Protein AF-A0A2A3IXV7-F1 (afdb_monomer_lite)

Structure (mmCIF, N/CA/C/O backbone):
data_AF-A0A2A3IXV7-F1
#
_entry.id   AF-A0A2A3IXV7-F1
#
loop_
_atom_site.group_PDB
_atom_site.id
_atom_site.type_symbol
_atom_site.label_atom_id
_atom_site.label_alt_id
_atom_site.label_comp_id
_atom_site.label_asym_id
_atom_site.label_entity_id
_atom_site.label_seq_id
_atom_site.pdbx_PDB_ins_code
_atom_site.Cartn_x
_atom_site.Cartn_y
_atom_site.Cartn_z
_atom_site.occupancy
_atom_site.B_iso_or_equiv
_atom_site.auth_seq_id
_atom_site.auth_comp_id
_atom_site.auth_asym_id
_atom_site.auth_atom_id
_atom_site.pdbx_PDB_model_num
ATOM 1 N N . MET A 1 1 ? 76.818 -27.592 -25.877 1.00 36.34 1 MET A N 1
ATOM 2 C CA . MET A 1 1 ? 76.837 -28.896 -26.571 1.00 36.34 1 MET A CA 1
ATOM 3 C C . MET A 1 1 ? 75.447 -29.489 -26.435 1.00 36.34 1 MET A C 1
ATOM 5 O O . MET A 1 1 ? 74.975 -29.657 -25.321 1.00 36.34 1 MET A O 1
ATOM 9 N N . ILE A 1 2 ? 74.770 -29.625 -27.569 1.00 37.94 2 ILE A N 1
ATOM 10 C CA . ILE A 1 2 ? 73.391 -30.099 -27.756 1.00 37.94 2 ILE A CA 1
ATOM 11 C C . ILE A 1 2 ? 73.443 -31.621 -27.918 1.00 37.94 2 ILE A C 1
ATOM 13 O O . ILE A 1 2 ? 74.418 -32.075 -28.506 1.00 37.94 2 ILE A O 1
ATOM 17 N N . LEU A 1 3 ? 72.416 -32.365 -27.480 1.00 37.22 3 LEU A N 1
ATOM 18 C CA . LEU A 1 3 ? 71.881 -33.545 -28.185 1.00 37.22 3 LEU A CA 1
ATOM 19 C C . LEU A 1 3 ? 70.539 -34.020 -27.572 1.00 37.22 3 LEU A C 1
ATOM 21 O O . LEU A 1 3 ? 70.475 -34.309 -26.384 1.00 37.22 3 LEU A O 1
ATOM 25 N N . GLN A 1 4 ? 69.549 -34.175 -28.471 1.00 40.22 4 GLN A N 1
ATOM 26 C CA . GLN A 1 4 ? 68.413 -35.128 -28.465 1.00 40.22 4 GLN A CA 1
ATOM 27 C C . GLN A 1 4 ? 67.214 -34.810 -27.534 1.00 40.22 4 GLN A C 1
ATOM 29 O O . GLN A 1 4 ? 67.396 -34.425 -26.392 1.00 40.22 4 GLN A O 1
ATOM 34 N N . SER A 1 5 ? 65.939 -34.918 -27.940 1.00 34.56 5 SER A N 1
ATOM 35 C CA . SER A 1 5 ? 65.336 -35.793 -28.957 1.00 34.56 5 SER A CA 1
ATOM 36 C C . SER A 1 5 ? 63.927 -35.342 -29.405 1.00 34.56 5 SER A C 1
ATOM 38 O O . SER A 1 5 ? 63.205 -34.745 -28.617 1.00 34.56 5 SER A O 1
ATOM 40 N N . HIS A 1 6 ? 63.588 -35.711 -30.654 1.00 36.94 6 HIS A N 1
ATOM 41 C CA . HIS A 1 6 ? 62.283 -36.054 -31.279 1.00 36.94 6 HIS A CA 1
ATOM 42 C C . HIS A 1 6 ? 61.043 -35.157 -31.031 1.00 36.94 6 HIS A C 1
ATOM 44 O O . HIS A 1 6 ? 60.674 -34.873 -29.906 1.00 36.94 6 HIS A O 1
ATOM 50 N N . GLY A 1 7 ? 60.291 -34.677 -32.029 1.00 36.19 7 GLY A N 1
ATOM 51 C CA . GLY A 1 7 ? 59.870 -35.321 -33.278 1.00 36.19 7 GLY A CA 1
ATOM 52 C C . GLY A 1 7 ? 58.467 -35.927 -33.107 1.00 36.19 7 GLY A C 1
ATOM 53 O O . GLY A 1 7 ? 58.356 -37.027 -32.583 1.00 36.19 7 GLY A O 1
ATOM 54 N N . GLY A 1 8 ? 57.407 -35.233 -33.546 1.00 32.59 8 GLY A N 1
ATOM 55 C CA . GLY A 1 8 ? 56.035 -35.768 -33.564 1.00 32.59 8 GLY A CA 1
ATOM 56 C C . GLY A 1 8 ? 54.988 -34.753 -34.043 1.00 32.59 8 GLY A C 1
ATOM 57 O O . GLY A 1 8 ? 54.869 -33.675 -33.477 1.00 32.59 8 GLY A O 1
ATOM 58 N N . ALA A 1 9 ? 54.281 -35.094 -35.120 1.00 36.69 9 ALA A N 1
ATOM 59 C CA . ALA A 1 9 ? 53.399 -34.258 -35.941 1.00 36.69 9 ALA A CA 1
ATOM 60 C C . ALA A 1 9 ? 52.127 -33.703 -35.246 1.00 36.69 9 ALA A C 1
ATOM 62 O O . ALA A 1 9 ? 51.663 -34.282 -34.264 1.00 36.69 9 ALA A O 1
ATOM 63 N N . PRO A 1 10 ? 51.489 -32.645 -35.798 1.00 42.47 10 PRO A N 1
ATOM 64 C CA . PRO A 1 10 ? 50.174 -32.191 -35.356 1.00 42.47 10 PRO A CA 1
ATOM 65 C C . PRO A 1 10 ? 49.071 -33.075 -35.961 1.00 42.47 10 PRO A C 1
ATOM 67 O O . PRO A 1 10 ? 48.757 -32.976 -37.146 1.00 42.47 10 PRO A O 1
ATOM 70 N N . SER A 1 11 ? 48.478 -33.942 -35.139 1.00 38.28 11 SER A N 1
ATOM 71 C CA . SER A 1 11 ? 47.212 -34.613 -35.454 1.00 38.28 11 SER A CA 1
ATOM 72 C C . SER A 1 11 ? 46.054 -33.785 -34.903 1.00 38.28 11 SER A C 1
ATOM 74 O O . SER A 1 11 ? 46.130 -33.242 -33.803 1.00 38.28 11 SER A O 1
ATOM 76 N N . GLY A 1 12 ? 45.022 -33.632 -35.725 1.00 35.31 12 GLY A N 1
ATOM 77 C CA . GLY A 1 12 ? 43.991 -32.625 -35.562 1.00 35.31 12 GLY A CA 1
ATOM 78 C C . GLY A 1 12 ? 42.878 -32.946 -34.567 1.00 35.31 12 GLY A C 1
ATOM 79 O O . GLY A 1 12 ? 42.840 -33.991 -33.926 1.00 35.31 12 GLY A O 1
ATOM 80 N N . ALA A 1 13 ? 41.938 -31.999 -34.579 1.00 36.22 13 ALA A N 1
ATOM 81 C CA . ALA A 1 13 ? 40.621 -31.983 -33.956 1.00 36.22 13 ALA A CA 1
ATOM 82 C C . ALA A 1 13 ? 40.601 -31.819 -32.425 1.00 36.22 13 ALA A C 1
ATOM 84 O O . ALA A 1 13 ? 40.894 -32.730 -31.665 1.00 36.22 13 ALA A O 1
ATOM 85 N N . LEU A 1 14 ? 40.086 -30.681 -31.960 1.00 37.00 14 LEU A N 1
ATOM 86 C CA . LEU A 1 14 ? 38.650 -30.572 -31.701 1.00 37.00 14 LEU A CA 1
ATOM 87 C C . LEU A 1 14 ? 38.277 -29.117 -31.398 1.00 37.00 14 LEU A C 1
ATOM 89 O O . LEU A 1 14 ? 38.812 -28.448 -30.521 1.00 37.00 14 LEU A O 1
ATOM 93 N N . THR A 1 15 ? 37.324 -28.652 -32.189 1.00 46.38 15 THR A N 1
ATOM 94 C CA . THR A 1 15 ? 36.455 -27.508 -31.961 1.00 46.38 15 THR A CA 1
ATOM 95 C C . THR A 1 15 ? 35.892 -27.478 -30.543 1.00 46.38 15 THR A C 1
ATOM 97 O O . THR A 1 15 ? 35.043 -28.293 -30.201 1.00 46.38 15 THR A O 1
ATOM 100 N N . THR A 1 16 ? 36.236 -26.440 -29.788 1.00 39.16 16 THR A N 1
ATOM 101 C CA . THR A 1 16 ? 35.298 -25.778 -28.873 1.00 39.16 16 THR A CA 1
ATOM 102 C C . THR A 1 16 ? 35.516 -24.278 -29.001 1.00 39.16 16 THR A C 1
ATOM 104 O O . THR A 1 16 ? 36.160 -23.644 -28.166 1.00 39.16 16 THR A O 1
ATOM 107 N N . GLY A 1 17 ? 35.010 -23.708 -30.099 1.00 35.25 17 GLY A N 1
ATOM 108 C CA . GLY A 1 17 ? 34.745 -22.278 -30.165 1.00 35.25 17 GLY A CA 1
ATOM 109 C C . GLY A 1 17 ? 33.696 -21.975 -29.108 1.00 35.25 17 GLY A C 1
ATOM 110 O O . GLY A 1 17 ? 32.515 -22.264 -29.295 1.00 35.25 17 GLY A O 1
ATOM 111 N N . SER A 1 18 ? 34.146 -21.489 -27.957 1.00 34.59 18 SER A N 1
ATOM 112 C CA . SER A 1 18 ? 33.283 -21.038 -26.884 1.00 34.59 18 SER A CA 1
ATOM 113 C C . SER A 1 18 ? 32.431 -19.893 -27.420 1.00 34.59 18 SER A C 1
ATOM 115 O O . SER A 1 18 ? 32.883 -18.762 -27.594 1.00 34.59 18 SER A O 1
ATOM 117 N N . VAL A 1 19 ? 31.162 -20.201 -27.683 1.00 48.69 19 VAL A N 1
ATOM 118 C CA . VAL A 1 19 ? 30.094 -19.215 -27.823 1.00 48.69 19 VAL A CA 1
ATOM 119 C C . VAL A 1 19 ? 29.942 -18.545 -26.459 1.00 48.69 19 VAL A C 1
ATOM 121 O O . VAL A 1 19 ? 29.079 -18.877 -25.659 1.00 48.69 19 VAL A O 1
ATOM 124 N N . THR A 1 20 ? 30.825 -17.601 -26.158 1.00 42.69 20 THR A N 1
ATOM 125 C CA . THR A 1 20 ? 30.553 -16.560 -25.173 1.00 42.69 20 THR A CA 1
ATOM 126 C C . THR A 1 20 ? 30.101 -15.341 -25.952 1.00 42.69 20 THR A C 1
ATOM 128 O O . THR A 1 20 ? 30.766 -14.311 -26.019 1.00 42.69 20 THR A O 1
ATOM 131 N N . ALA A 1 21 ? 28.914 -15.467 -26.550 1.00 38.75 21 ALA A N 1
ATOM 132 C CA . ALA A 1 21 ? 28.094 -14.308 -26.827 1.00 38.75 21 ALA A CA 1
ATOM 133 C C . ALA A 1 21 ? 27.778 -13.663 -25.469 1.00 38.75 21 ALA A C 1
ATOM 135 O O . ALA A 1 21 ? 26.767 -13.950 -24.833 1.00 38.75 21 ALA A O 1
ATOM 136 N N . ARG A 1 22 ? 28.675 -12.790 -24.996 1.00 42.19 22 ARG A N 1
ATOM 137 C CA . ARG A 1 22 ? 28.296 -11.698 -24.106 1.00 42.19 22 ARG A CA 1
ATOM 138 C C . ARG A 1 22 ? 27.357 -10.817 -24.923 1.00 42.19 22 ARG A C 1
ATOM 140 O O . ARG A 1 22 ? 27.776 -9.812 -25.486 1.00 42.19 22 ARG A O 1
ATOM 147 N N . GLN A 1 23 ? 26.094 -11.219 -25.025 1.00 41.38 23 GLN A N 1
ATOM 148 C CA . GLN A 1 23 ? 25.020 -10.285 -25.307 1.00 41.38 23 GLN A CA 1
ATOM 149 C C . GLN A 1 23 ? 25.012 -9.324 -24.122 1.00 41.38 23 GLN A C 1
ATOM 151 O O . GLN A 1 23 ? 24.422 -9.597 -23.079 1.00 41.38 23 GLN A O 1
ATOM 156 N N . GLN A 1 24 ? 25.755 -8.225 -24.242 1.00 36.38 24 GLN A N 1
ATOM 157 C CA . GLN A 1 24 ? 25.403 -7.044 -23.482 1.00 36.38 24 GLN A CA 1
ATOM 158 C C . GLN A 1 24 ? 23.998 -6.680 -23.961 1.00 36.38 24 GLN A C 1
ATOM 160 O O . GLN A 1 24 ? 23.834 -6.440 -25.161 1.00 36.38 24 GLN A O 1
ATOM 165 N N . PRO A 1 25 ? 22.968 -6.731 -23.097 1.00 44.84 25 PRO A N 1
ATOM 166 C CA . PRO A 1 25 ? 21.664 -6.247 -23.503 1.00 44.84 25 PRO A CA 1
ATOM 167 C C . PRO A 1 25 ? 21.875 -4.796 -23.927 1.00 44.84 25 PRO A C 1
ATOM 169 O O . PRO A 1 25 ? 22.507 -4.029 -23.192 1.00 44.84 25 PRO A O 1
ATOM 172 N N . ALA A 1 26 ? 21.399 -4.435 -25.122 1.00 50.50 26 ALA A N 1
ATOM 173 C CA . ALA A 1 26 ? 21.252 -3.035 -25.494 1.00 50.50 26 ALA A CA 1
ATOM 174 C C . ALA A 1 26 ? 20.656 -2.293 -24.286 1.00 50.50 26 ALA A C 1
ATOM 176 O O . ALA A 1 26 ? 19.811 -2.882 -23.602 1.00 50.50 26 ALA A O 1
ATOM 177 N N . PRO A 1 27 ? 21.113 -1.073 -23.961 1.00 68.88 27 PRO A N 1
ATOM 178 C CA . PRO A 1 27 ? 20.661 -0.386 -22.762 1.00 68.88 27 PRO A CA 1
ATOM 179 C C . PRO A 1 27 ? 19.143 -0.221 -22.857 1.00 68.88 27 PRO A C 1
ATOM 181 O O . PRO A 1 27 ? 18.660 0.632 -23.594 1.00 68.88 27 PRO A O 1
ATOM 184 N N . LEU A 1 28 ? 18.401 -1.088 -22.153 1.00 69.06 28 LEU A N 1
ATOM 185 C CA . LEU A 1 28 ? 16.934 -1.168 -22.180 1.00 69.06 28 LEU A CA 1
ATOM 186 C C . LEU A 1 28 ? 16.314 0.211 -21.899 1.00 69.06 28 LEU A C 1
ATOM 188 O O . LEU A 1 28 ? 15.246 0.532 -22.408 1.00 69.06 28 LEU A O 1
ATOM 192 N N . GLU A 1 29 ? 17.046 1.040 -21.156 1.00 68.94 29 GLU A N 1
ATOM 193 C CA . GLU A 1 29 ? 16.800 2.455 -20.872 1.00 68.94 29 GLU A CA 1
ATOM 194 C C . GLU A 1 29 ? 16.575 3.324 -22.124 1.00 68.94 29 GLU A C 1
ATOM 196 O O . GLU A 1 29 ? 15.900 4.335 -22.026 1.00 68.94 29 GLU A O 1
ATOM 201 N N . HIS A 1 30 ? 17.096 2.954 -23.301 1.00 74.75 30 HIS A N 1
ATOM 202 C CA . HIS A 1 30 ? 16.877 3.695 -24.555 1.00 74.75 30 HIS A CA 1
ATOM 203 C C . HIS A 1 30 ? 15.607 3.251 -25.296 1.00 74.75 30 HIS A C 1
ATOM 205 O O . HIS A 1 30 ? 15.120 3.964 -26.174 1.00 74.75 30 HIS A O 1
ATOM 211 N N . LEU A 1 31 ? 15.086 2.060 -24.980 1.00 74.56 31 LEU A N 1
ATOM 212 C CA . LEU A 1 31 ? 13.859 1.529 -25.580 1.00 74.56 31 LEU A CA 1
ATOM 213 C C . LEU A 1 31 ? 12.613 2.077 -24.876 1.00 74.56 31 LEU A C 1
ATOM 215 O O . LEU A 1 31 ? 11.573 2.255 -25.503 1.00 74.56 31 LEU A O 1
ATOM 219 N N . TRP A 1 32 ? 12.724 2.398 -23.592 1.00 76.31 32 TRP A N 1
ATOM 220 C CA . TRP A 1 32 ? 11.699 3.105 -22.832 1.00 76.31 32 TRP A CA 1
ATOM 221 C C . TRP A 1 32 ? 11.986 4.619 -22.819 1.00 76.31 32 TRP A C 1
ATOM 223 O O . TRP A 1 32 ? 13.146 5.003 -22.712 1.00 76.31 32 TRP A O 1
ATOM 233 N N . PRO A 1 33 ? 10.984 5.513 -22.930 1.00 73.38 33 PRO A N 1
ATOM 234 C CA . PRO A 1 33 ? 9.552 5.265 -23.137 1.00 73.38 33 PRO A CA 1
ATOM 235 C C . PRO A 1 33 ? 9.115 5.197 -24.612 1.00 73.38 33 PRO A C 1
ATOM 237 O O . PRO A 1 33 ? 7.932 5.081 -24.903 1.00 73.38 33 PRO A O 1
ATOM 240 N N . ARG A 1 34 ? 10.043 5.301 -25.574 1.00 80.25 34 ARG A N 1
ATOM 241 C CA . ARG A 1 34 ? 9.693 5.513 -26.995 1.00 80.25 34 ARG A CA 1
ATOM 242 C C . ARG A 1 34 ? 9.182 4.273 -27.733 1.00 80.25 34 ARG A C 1
ATOM 244 O O . ARG A 1 34 ? 8.453 4.421 -28.710 1.00 80.25 34 ARG A O 1
ATOM 251 N N . HIS A 1 35 ? 9.603 3.079 -27.326 1.00 82.12 35 HIS A N 1
ATOM 252 C CA . HIS A 1 35 ? 9.417 1.842 -28.095 1.00 82.12 35 HIS A CA 1
ATOM 253 C C . HIS A 1 35 ? 8.793 0.692 -27.301 1.00 82.12 35 HIS A C 1
ATOM 255 O O . HIS A 1 35 ? 8.453 -0.326 -27.897 1.00 82.12 35 HIS A O 1
ATOM 261 N N . LEU A 1 36 ? 8.646 0.837 -25.986 1.00 83.00 36 LEU A N 1
ATOM 262 C CA . LEU A 1 36 ? 8.063 -0.167 -25.098 1.00 83.00 36 LEU A CA 1
ATOM 263 C C . LEU A 1 36 ? 6.992 0.480 -24.233 1.00 83.00 36 LEU A C 1
ATOM 265 O O . LEU A 1 36 ? 7.087 1.668 -23.939 1.00 83.00 36 LEU A O 1
ATOM 269 N N . LYS A 1 37 ? 6.007 -0.303 -23.794 1.00 86.06 37 LYS A N 1
ATOM 270 C CA . LYS A 1 37 ? 5.117 0.069 -22.685 1.00 86.06 37 LYS A CA 1
ATOM 271 C C . LYS A 1 37 ? 5.824 -0.116 -21.342 1.00 86.06 37 LYS A C 1
ATOM 273 O O . LYS A 1 37 ? 6.795 -0.868 -21.247 1.00 86.06 37 LYS A O 1
ATOM 278 N N . LEU A 1 38 ? 5.312 0.523 -20.283 1.00 85.12 38 LEU A N 1
ATOM 279 C CA . LEU A 1 38 ? 5.934 0.442 -18.956 1.00 85.12 38 LEU A CA 1
ATOM 280 C C . LEU A 1 38 ? 5.967 -1.008 -18.473 1.00 85.12 38 LEU A C 1
ATOM 282 O O . LEU A 1 38 ? 6.980 -1.484 -17.972 1.00 85.12 38 LEU A O 1
ATOM 286 N N . THR A 1 39 ? 4.858 -1.716 -18.663 1.00 86.06 39 THR A N 1
ATOM 287 C CA . THR A 1 39 ? 4.707 -3.115 -18.260 1.00 86.06 39 THR A CA 1
ATOM 288 C C . THR A 1 39 ? 5.694 -4.019 -18.991 1.00 86.06 39 THR A C 1
ATOM 290 O O . THR A 1 39 ? 6.387 -4.801 -18.351 1.00 86.06 39 THR A O 1
ATOM 293 N N . GLU A 1 40 ? 5.850 -3.835 -20.304 1.00 85.94 40 GLU A N 1
ATOM 294 C CA . GLU A 1 40 ? 6.830 -4.550 -21.130 1.00 85.94 40 GLU A CA 1
ATOM 295 C C . GLU A 1 40 ? 8.265 -4.249 -20.685 1.00 85.94 40 GLU A C 1
ATOM 297 O O . GLU A 1 40 ? 9.079 -5.160 -20.542 1.00 85.94 40 GLU A O 1
ATOM 302 N N . TYR A 1 41 ? 8.577 -2.980 -20.407 1.00 84.31 41 TYR A N 1
ATOM 303 C CA . TYR A 1 41 ? 9.887 -2.584 -19.904 1.00 84.31 41 TYR A CA 1
ATOM 304 C C . TYR A 1 41 ? 10.202 -3.274 -18.573 1.00 84.31 41 TYR A C 1
ATOM 306 O O . TYR A 1 41 ? 11.233 -3.935 -18.448 1.00 84.31 41 TYR A O 1
ATOM 314 N N . VAL A 1 42 ? 9.296 -3.189 -17.597 1.00 84.50 42 VAL A N 1
ATOM 315 C CA . VAL A 1 42 ? 9.472 -3.794 -16.270 1.00 84.50 42 VAL A CA 1
ATOM 316 C C . VAL A 1 42 ? 9.517 -5.328 -16.353 1.00 84.50 42 VAL A C 1
ATOM 318 O O . VAL A 1 42 ? 10.277 -5.967 -15.615 1.00 84.50 42 VAL A O 1
ATOM 321 N N . ASP A 1 43 ? 8.791 -5.938 -17.291 1.00 85.69 43 ASP A N 1
ATOM 322 C CA . ASP A 1 43 ? 8.839 -7.376 -17.571 1.00 85.69 43 ASP A CA 1
ATOM 323 C C . ASP A 1 43 ? 10.184 -7.826 -18.164 1.00 85.69 43 ASP A C 1
ATOM 325 O O . ASP A 1 43 ? 10.646 -8.931 -17.863 1.00 85.69 43 ASP A O 1
ATOM 329 N N . LEU A 1 44 ? 10.882 -6.957 -18.892 1.00 84.06 44 LEU A N 1
ATOM 330 C CA . LEU A 1 44 ? 12.237 -7.222 -19.385 1.00 84.06 44 LEU A CA 1
ATOM 331 C C . LEU A 1 44 ? 13.323 -6.981 -18.333 1.00 84.06 44 LEU A C 1
ATOM 333 O O . LEU A 1 44 ? 14.422 -7.531 -18.443 1.00 84.06 44 LEU A O 1
ATOM 337 N N . LEU A 1 45 ? 13.037 -6.196 -17.290 1.00 79.38 45 LEU A N 1
ATOM 338 C CA . LEU A 1 45 ? 14.008 -5.980 -16.227 1.00 79.38 45 LEU A CA 1
ATOM 339 C C . LEU A 1 45 ? 14.285 -7.293 -15.475 1.00 79.38 45 LEU A C 1
ATOM 341 O O . LEU A 1 45 ? 13.362 -8.059 -15.175 1.00 79.38 45 LEU A O 1
ATOM 345 N N . PRO A 1 46 ? 15.546 -7.584 -15.122 1.00 74.75 46 PRO A N 1
ATOM 346 C CA . PRO A 1 46 ? 15.853 -8.776 -14.351 1.00 74.75 46 PRO A CA 1
ATOM 347 C C . PRO A 1 46 ? 15.197 -8.678 -12.970 1.00 74.75 46 PRO A C 1
ATOM 349 O O . PRO A 1 46 ? 15.219 -7.620 -12.349 1.00 74.75 46 PRO A O 1
ATOM 352 N N . ALA A 1 47 ? 14.715 -9.795 -12.417 1.00 71.56 47 ALA A N 1
ATOM 353 C CA . ALA A 1 47 ? 14.215 -9.871 -11.034 1.00 71.56 47 ALA A CA 1
ATOM 354 C C . ALA A 1 47 ? 15.333 -9.712 -9.969 1.00 71.56 47 ALA A C 1
ATOM 356 O O . ALA A 1 47 ? 15.247 -10.221 -8.854 1.00 71.56 47 ALA A O 1
ATOM 357 N N . ARG A 1 48 ? 16.439 -9.047 -10.325 1.00 67.81 48 ARG A N 1
ATOM 358 C CA . ARG A 1 48 ? 17.600 -8.844 -9.465 1.00 67.81 48 ARG A CA 1
ATOM 359 C C . ARG A 1 48 ? 17.310 -7.743 -8.456 1.00 67.81 48 ARG A C 1
ATOM 361 O O . ARG A 1 48 ? 16.862 -6.657 -8.804 1.00 67.81 48 ARG A O 1
ATOM 368 N N . ARG A 1 49 ? 17.691 -8.008 -7.211 1.00 62.75 49 ARG A N 1
ATOM 369 C CA . ARG A 1 49 ? 17.491 -7.129 -6.049 1.00 62.75 49 ARG A CA 1
ATOM 370 C C . ARG A 1 49 ? 18.136 -5.744 -6.193 1.00 62.75 49 ARG A C 1
ATOM 372 O O . ARG A 1 49 ? 17.629 -4.780 -5.645 1.00 62.75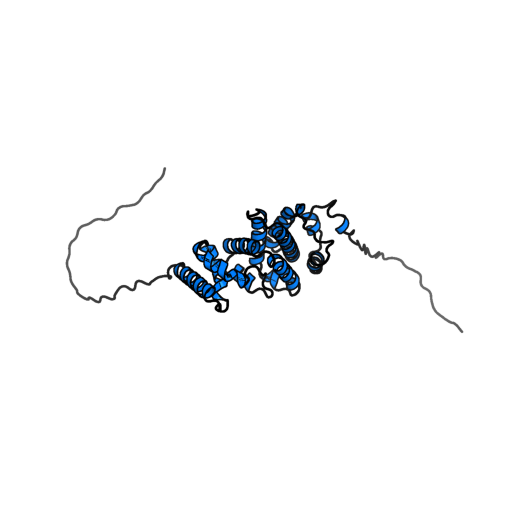 49 ARG A O 1
ATOM 379 N N . SER A 1 50 ? 19.216 -5.613 -6.968 1.00 63.25 50 SER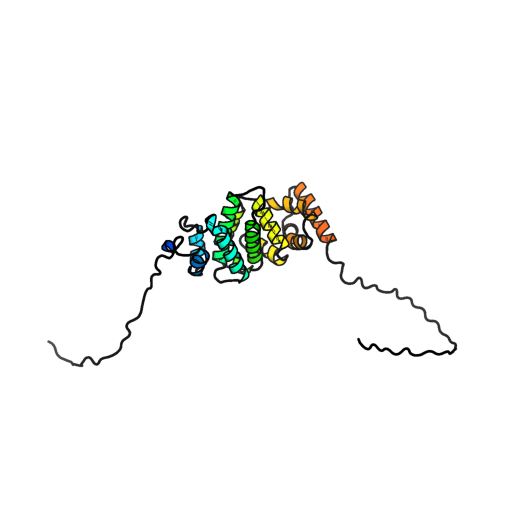 A N 1
ATOM 380 C CA . SER A 1 50 ? 19.849 -4.313 -7.245 1.00 63.25 50 SER A CA 1
ATOM 381 C C . SER A 1 50 ? 18.973 -3.370 -8.075 1.00 63.25 50 SER A C 1
ATOM 383 O O . SER A 1 50 ? 19.218 -2.166 -8.101 1.00 63.25 50 SER A O 1
ATOM 385 N N . LEU A 1 51 ? 17.955 -3.893 -8.758 1.00 66.25 51 LEU A N 1
ATOM 386 C CA . LEU A 1 51 ? 17.099 -3.105 -9.627 1.00 66.25 51 LEU A CA 1
ATOM 387 C C . LEU A 1 51 ? 16.131 -2.215 -8.839 1.00 66.25 51 LEU A C 1
ATOM 389 O O . LEU A 1 51 ? 16.005 -1.047 -9.181 1.00 66.25 51 LEU A O 1
ATOM 393 N N . SER A 1 52 ? 15.499 -2.713 -7.771 1.00 65.56 52 SER A N 1
ATOM 394 C CA . SER A 1 52 ? 14.626 -1.884 -6.921 1.00 65.56 52 SER A CA 1
ATOM 395 C C . SER A 1 52 ? 15.396 -0.707 -6.310 1.00 65.56 52 SER A C 1
ATOM 397 O O . SER A 1 52 ? 14.894 0.413 -6.258 1.00 65.56 52 SER A O 1
ATOM 399 N N . TYR A 1 53 ? 16.661 -0.933 -5.947 1.00 64.81 53 TYR A N 1
ATOM 400 C CA . TYR A 1 53 ? 17.574 0.117 -5.495 1.00 64.81 53 TYR A CA 1
ATOM 401 C C . TYR A 1 53 ? 17.873 1.154 -6.591 1.00 64.81 53 TYR A C 1
ATOM 403 O O . TYR A 1 53 ? 17.807 2.356 -6.333 1.00 64.81 53 TYR A O 1
ATOM 411 N N . ARG A 1 54 ? 18.140 0.710 -7.829 1.00 66.56 54 ARG A N 1
ATOM 412 C CA . ARG A 1 54 ? 18.351 1.614 -8.975 1.00 66.56 54 ARG A CA 1
ATOM 413 C C . ARG A 1 54 ? 17.108 2.443 -9.298 1.00 66.56 54 ARG A C 1
ATOM 415 O O . ARG A 1 54 ? 17.231 3.647 -9.466 1.00 66.56 54 ARG A O 1
ATOM 422 N N . LEU A 1 55 ? 15.927 1.823 -9.318 1.00 69.19 55 LEU A N 1
ATOM 423 C CA . LEU A 1 55 ? 14.646 2.504 -9.557 1.00 69.19 55 LEU A CA 1
ATOM 424 C C . LEU A 1 55 ? 14.347 3.583 -8.512 1.00 69.19 55 LEU A C 1
ATOM 426 O O . LEU A 1 55 ? 13.687 4.572 -8.812 1.00 69.19 55 LEU A O 1
ATOM 430 N N . ARG A 1 56 ? 14.824 3.398 -7.279 1.00 67.88 56 ARG A N 1
ATOM 431 C CA . ARG A 1 56 ? 14.683 4.391 -6.213 1.00 67.88 56 ARG A CA 1
ATOM 432 C C . ARG A 1 56 ? 15.622 5.584 -6.392 1.00 67.88 56 ARG A C 1
ATOM 434 O O . ARG A 1 56 ? 15.197 6.716 -6.178 1.00 67.88 56 ARG A O 1
ATOM 441 N N . LEU A 1 57 ? 16.907 5.325 -6.635 1.00 63.34 57 LEU A N 1
ATOM 442 C CA . LEU A 1 57 ? 17.962 6.329 -6.456 1.00 63.34 57 LEU A CA 1
ATOM 443 C C . LEU A 1 57 ? 18.363 7.063 -7.718 1.00 63.34 57 LEU A C 1
ATOM 445 O O . LEU A 1 57 ? 18.914 8.152 -7.610 1.00 63.34 57 LEU A O 1
ATOM 449 N N . ASP A 1 58 ? 18.134 6.468 -8.880 1.00 62.00 58 ASP A N 1
ATOM 450 C CA . ASP A 1 58 ? 18.452 7.101 -10.145 1.00 62.00 58 ASP A CA 1
ATOM 451 C C . ASP A 1 58 ? 17.253 7.961 -10.576 1.00 62.00 58 ASP A C 1
ATOM 453 O O . ASP A 1 58 ? 16.204 7.413 -10.926 1.00 62.00 58 ASP A O 1
ATOM 457 N N . PRO A 1 59 ? 17.358 9.305 -10.550 1.00 58.19 59 PRO A N 1
ATOM 458 C CA . PRO A 1 59 ? 16.268 10.179 -10.975 1.00 58.19 59 PRO A CA 1
ATOM 459 C C . PRO A 1 59 ? 15.896 9.968 -12.448 1.00 58.19 59 PRO A C 1
ATOM 461 O O . PRO A 1 59 ? 14.752 10.224 -12.820 1.00 58.19 59 PRO A O 1
ATOM 464 N N . GLY A 1 60 ? 16.829 9.464 -13.270 1.00 53.91 60 GLY A N 1
ATOM 465 C CA . GLY A 1 60 ? 16.579 9.058 -14.655 1.00 53.91 60 GLY A CA 1
ATOM 466 C C . GLY A 1 60 ? 15.742 7.780 -14.780 1.00 53.91 60 GLY A C 1
ATOM 467 O O . GLY A 1 60 ? 15.216 7.496 -15.851 1.00 53.91 60 GLY A O 1
ATOM 468 N N . MET A 1 61 ? 15.564 7.042 -13.681 1.00 59.16 61 MET A N 1
ATOM 469 C CA . MET A 1 61 ? 14.772 5.813 -13.580 1.00 59.16 61 MET A CA 1
ATOM 470 C C . MET A 1 61 ? 13.493 5.999 -12.753 1.00 59.16 61 MET A C 1
ATOM 472 O O . MET A 1 61 ? 12.902 5.017 -12.294 1.00 59.16 61 MET A O 1
ATOM 476 N N . ASN A 1 62 ? 13.028 7.239 -12.569 1.00 69.50 62 ASN A N 1
ATOM 477 C CA . ASN A 1 62 ? 11.665 7.474 -12.107 1.00 69.50 62 ASN A CA 1
ATOM 478 C C . ASN A 1 62 ? 10.696 7.098 -13.240 1.00 69.50 62 ASN A C 1
ATOM 480 O O . ASN A 1 62 ? 10.354 7.918 -14.089 1.00 69.50 62 ASN A O 1
ATOM 484 N N . LEU A 1 63 ? 10.341 5.813 -13.296 1.00 71.06 63 LEU A N 1
ATOM 485 C CA . LEU A 1 63 ? 9.612 5.219 -14.416 1.00 71.06 63 LEU A CA 1
ATOM 486 C C . LEU A 1 63 ? 8.153 5.656 -14.471 1.00 71.06 63 LEU A C 1
ATOM 488 O O . LEU A 1 63 ? 7.537 5.620 -15.536 1.00 71.06 63 LEU A O 1
ATOM 492 N N . VAL A 1 64 ? 7.591 6.030 -13.323 1.00 77.38 64 VAL A N 1
ATOM 493 C CA . VAL A 1 64 ? 6.193 6.423 -13.244 1.00 77.38 64 VAL A CA 1
ATOM 494 C C . VAL A 1 64 ? 6.103 7.927 -13.484 1.00 77.38 64 VAL A C 1
ATOM 496 O O . VAL A 1 64 ? 6.498 8.746 -12.655 1.00 77.38 64 VAL A O 1
ATOM 499 N N . ALA A 1 65 ? 5.568 8.282 -14.647 1.00 83.38 65 ALA A N 1
ATOM 500 C CA . ALA A 1 65 ? 5.000 9.594 -14.927 1.00 83.38 65 ALA A CA 1
ATOM 501 C C . ALA A 1 65 ? 3.469 9.519 -14.794 1.00 83.38 65 ALA A C 1
ATOM 503 O O . ALA A 1 65 ? 2.896 8.429 -14.765 1.00 83.38 65 ALA A O 1
ATOM 504 N N . ALA A 1 66 ? 2.788 10.669 -14.732 1.00 80.81 66 ALA A N 1
ATOM 505 C CA . ALA A 1 66 ? 1.327 10.716 -14.588 1.00 80.81 66 ALA A CA 1
ATOM 506 C C . ALA A 1 66 ? 0.584 9.931 -15.692 1.00 80.81 66 ALA A C 1
ATOM 508 O O . ALA A 1 66 ? -0.465 9.347 -15.433 1.00 80.81 66 ALA A O 1
ATOM 509 N N . GLU A 1 67 ? 1.156 9.879 -16.896 1.00 84.12 67 GLU A N 1
ATOM 510 C CA . GLU A 1 67 ? 0.653 9.130 -18.055 1.00 84.12 67 GLU A CA 1
ATOM 511 C C . GLU A 1 67 ? 0.799 7.603 -17.945 1.00 84.12 67 GLU A C 1
ATOM 513 O O . GLU A 1 67 ? 0.082 6.877 -18.625 1.00 84.12 67 GLU A O 1
ATOM 518 N N . HIS A 1 68 ? 1.679 7.101 -17.074 1.00 87.81 68 HIS A N 1
ATOM 519 C CA . HIS A 1 68 ? 1.922 5.663 -16.882 1.00 87.81 68 HIS A CA 1
ATOM 520 C C . HIS A 1 68 ? 1.410 5.140 -15.536 1.00 87.81 68 HIS A C 1
ATOM 522 O O . HIS A 1 68 ? 1.651 3.987 -15.179 1.00 87.81 68 HIS A O 1
ATOM 528 N N . LEU A 1 69 ? 0.728 5.990 -14.768 1.00 90.31 69 LEU A N 1
ATOM 529 C CA . LEU A 1 69 ? 0.290 5.681 -13.412 1.00 90.31 69 LEU A CA 1
ATOM 530 C C . LEU A 1 69 ? -0.680 4.490 -13.369 1.00 90.31 69 LEU A C 1
ATOM 532 O O . LEU A 1 69 ? -0.529 3.618 -12.516 1.00 90.31 69 LEU A O 1
ATOM 536 N N . ASP A 1 70 ? -1.629 4.426 -14.305 1.00 91.88 70 ASP A N 1
ATOM 537 C CA . ASP A 1 70 ? -2.615 3.340 -14.379 1.00 91.88 70 ASP A CA 1
ATOM 538 C C . ASP A 1 70 ? -1.944 1.989 -14.692 1.00 91.88 70 ASP A C 1
ATOM 540 O O . ASP A 1 70 ? -2.174 1.004 -13.988 1.00 91.88 70 ASP A O 1
ATOM 544 N N . ASP A 1 71 ? -1.045 1.965 -15.682 1.00 91.75 71 ASP A N 1
ATOM 545 C CA . ASP A 1 71 ? -0.277 0.775 -16.072 1.00 91.75 71 ASP A CA 1
ATOM 546 C C . ASP A 1 71 ? 0.633 0.285 -14.934 1.00 91.75 71 ASP A C 1
ATOM 548 O O . ASP A 1 71 ? 0.729 -0.916 -14.667 1.00 91.75 71 ASP A O 1
ATOM 552 N N . ALA A 1 72 ? 1.295 1.214 -14.236 1.00 93.06 72 ALA A N 1
ATOM 553 C CA . ALA A 1 72 ? 2.173 0.906 -13.111 1.00 93.06 72 ALA A CA 1
ATOM 554 C C . ALA A 1 72 ? 1.399 0.283 -11.943 1.00 93.06 72 ALA A C 1
ATOM 556 O O . ALA A 1 72 ? 1.863 -0.686 -11.331 1.00 93.06 72 ALA A O 1
ATOM 557 N N . LEU A 1 73 ? 0.219 0.828 -11.632 1.00 95.44 73 LEU A N 1
ATOM 558 C CA . LEU A 1 73 ? -0.640 0.331 -10.564 1.00 95.44 73 LEU A CA 1
ATOM 559 C C . LEU A 1 73 ? -1.221 -1.040 -10.909 1.00 95.44 73 LEU A C 1
ATOM 561 O O . LEU A 1 73 ? -1.130 -1.943 -10.078 1.00 95.44 73 LEU A O 1
ATOM 565 N N . ASP A 1 74 ? -1.754 -1.227 -12.118 1.00 95.50 74 ASP A N 1
ATOM 566 C CA . ASP A 1 74 ? -2.293 -2.522 -12.555 1.00 95.50 74 ASP A CA 1
ATOM 567 C C . ASP A 1 74 ? -1.219 -3.618 -12.521 1.00 95.50 74 ASP A C 1
ATOM 569 O O . ASP A 1 74 ? -1.412 -4.682 -11.920 1.00 95.50 74 ASP A O 1
ATOM 573 N N . TRP A 1 75 ? -0.030 -3.320 -13.057 1.00 95.44 75 TRP A N 1
ATOM 574 C CA . TRP A 1 75 ? 1.096 -4.249 -13.024 1.00 95.44 75 TRP A CA 1
ATOM 575 C C . TRP A 1 75 ? 1.531 -4.566 -11.593 1.00 95.44 75 TRP A C 1
ATOM 577 O O . TRP A 1 75 ? 1.771 -5.732 -11.266 1.00 95.44 75 TRP A O 1
ATOM 587 N N . SER A 1 76 ? 1.581 -3.564 -10.711 1.00 95.50 76 SER A N 1
ATOM 588 C CA . SER A 1 76 ? 1.944 -3.765 -9.305 1.00 95.50 76 SER A CA 1
ATOM 589 C C . SER A 1 76 ? 0.922 -4.638 -8.574 1.00 95.50 76 SER A C 1
ATOM 591 O O . SER A 1 76 ? 1.309 -5.583 -7.886 1.00 95.50 76 SER A O 1
ATOM 593 N N . VAL A 1 77 ? -0.380 -4.393 -8.769 1.00 96.50 77 VAL A N 1
ATOM 594 C CA . VAL A 1 77 ? -1.459 -5.216 -8.198 1.00 96.50 77 VAL A CA 1
ATOM 595 C C . VAL A 1 77 ? -1.331 -6.663 -8.663 1.00 96.50 77 VAL A C 1
ATOM 597 O O . VAL A 1 77 ? -1.352 -7.581 -7.840 1.00 96.50 77 VAL A O 1
ATOM 600 N N . LYS A 1 78 ? -1.187 -6.881 -9.974 1.00 96.44 78 LYS A N 1
ATOM 601 C CA . LYS A 1 78 ? -1.076 -8.221 -10.558 1.00 96.44 78 LYS A CA 1
ATOM 602 C C . LYS A 1 78 ? 0.153 -8.959 -10.029 1.00 96.44 78 LYS A C 1
ATOM 604 O O . LYS A 1 78 ? 0.031 -10.097 -9.586 1.00 96.44 78 LYS A O 1
ATOM 609 N N . THR A 1 79 ? 1.307 -8.299 -10.028 1.00 95.44 79 THR A N 1
ATOM 610 C CA . THR A 1 79 ? 2.591 -8.880 -9.610 1.00 95.44 79 THR A CA 1
ATOM 611 C C . THR A 1 79 ? 2.580 -9.277 -8.135 1.00 95.44 79 THR A C 1
ATOM 613 O O . THR A 1 79 ? 3.043 -10.367 -7.798 1.00 95.44 79 THR A O 1
ATOM 616 N N . LEU A 1 80 ? 2.016 -8.432 -7.264 1.00 94.81 80 LEU A N 1
ATOM 617 C CA . LEU A 1 80 ? 1.912 -8.712 -5.828 1.00 94.81 80 LEU A CA 1
ATOM 618 C C . LEU A 1 80 ? 0.913 -9.836 -5.536 1.00 94.81 80 LEU A C 1
ATOM 620 O O . LEU A 1 80 ? 1.232 -10.749 -4.787 1.00 94.81 80 LEU A O 1
ATOM 624 N N . ARG A 1 81 ? -0.260 -9.841 -6.185 1.00 95.12 81 ARG A N 1
ATOM 625 C CA . ARG A 1 81 ? -1.248 -10.929 -6.024 1.00 95.12 81 ARG A CA 1
ATOM 626 C C . ARG A 1 81 ? -0.737 -12.290 -6.493 1.00 95.12 81 ARG A C 1
ATOM 628 O O . ARG A 1 81 ? -1.253 -13.314 -6.063 1.00 95.12 81 ARG A O 1
ATOM 635 N N . GLN A 1 82 ? 0.217 -12.301 -7.419 1.00 94.25 82 GLN A N 1
ATOM 636 C CA . GLN A 1 82 ? 0.797 -13.521 -7.975 1.00 94.25 82 GLN A CA 1
ATOM 637 C C . GLN A 1 82 ? 2.024 -14.017 -7.201 1.00 94.25 82 GLN A C 1
ATOM 639 O O . GLN A 1 82 ? 2.603 -15.017 -7.618 1.00 94.25 82 GLN A O 1
ATOM 644 N N . HIS A 1 83 ? 2.444 -13.334 -6.126 1.00 89.56 83 HIS A N 1
ATOM 645 C CA . HIS A 1 83 ? 3.679 -13.648 -5.393 1.00 89.56 83 HIS A CA 1
ATOM 646 C C . HIS A 1 83 ? 4.894 -13.781 -6.332 1.00 89.56 83 HIS A C 1
ATOM 648 O O . HIS A 1 83 ? 5.738 -14.670 -6.214 1.00 89.56 83 HIS A O 1
ATOM 654 N N . HIS A 1 84 ? 4.943 -12.921 -7.353 1.00 89.44 84 HIS A N 1
ATOM 655 C CA . HIS A 1 84 ? 5.903 -13.043 -8.443 1.00 89.44 84 HIS A CA 1
ATOM 656 C C . HIS A 1 84 ? 7.333 -12.715 -7.960 1.00 89.44 84 HIS A C 1
ATOM 658 O O . HIS A 1 84 ? 7.502 -11.819 -7.130 1.00 89.44 84 HIS A O 1
ATOM 664 N N . PRO A 1 85 ? 8.403 -13.291 -8.552 1.00 87.69 85 PRO A N 1
ATOM 665 C CA . PRO A 1 85 ? 9.796 -12.965 -8.204 1.00 87.69 85 PRO A CA 1
ATOM 666 C C . PRO A 1 85 ? 10.177 -11.476 -8.301 1.00 87.69 85 PRO A C 1
ATOM 668 O O . PRO A 1 85 ? 11.217 -11.057 -7.799 1.00 87.69 85 PRO A O 1
ATOM 671 N N . LYS A 1 86 ? 9.342 -10.665 -8.962 1.00 89.94 86 LYS A N 1
ATOM 672 C CA . LYS A 1 86 ? 9.489 -9.206 -9.086 1.00 89.94 86 LYS A CA 1
ATOM 673 C C . LYS A 1 86 ? 8.648 -8.412 -8.081 1.00 89.94 86 LYS A C 1
ATOM 675 O O . LYS A 1 86 ? 8.503 -7.206 -8.252 1.00 89.94 86 LYS A O 1
ATOM 680 N N . ALA A 1 87 ? 8.119 -9.040 -7.034 1.00 91.12 87 ALA A N 1
ATOM 681 C CA . ALA A 1 87 ? 7.286 -8.378 -6.032 1.00 91.12 87 ALA A CA 1
ATOM 682 C C . ALA A 1 87 ? 7.960 -7.130 -5.430 1.00 91.12 87 ALA A C 1
ATOM 684 O O . ALA A 1 87 ? 7.332 -6.082 -5.350 1.00 91.12 87 ALA A O 1
ATOM 685 N N . LEU A 1 88 ? 9.266 -7.163 -5.133 1.00 89.50 88 LEU A N 1
ATOM 686 C CA . LEU A 1 88 ? 9.979 -5.972 -4.640 1.00 89.50 88 LEU A CA 1
ATOM 687 C C . LEU A 1 88 ? 10.042 -4.824 -5.663 1.00 89.50 88 LEU A C 1
ATOM 689 O O . LEU A 1 88 ? 10.017 -3.661 -5.270 1.00 89.50 88 LEU A O 1
ATOM 693 N N . VAL A 1 89 ? 10.082 -5.130 -6.964 1.00 89.88 89 VAL A N 1
ATOM 694 C CA . VAL A 1 89 ? 9.990 -4.116 -8.030 1.00 89.88 89 VAL A CA 1
ATOM 695 C C . VAL A 1 89 ? 8.592 -3.503 -8.043 1.00 89.88 89 VAL A C 1
ATOM 697 O O . VAL A 1 89 ? 8.467 -2.283 -8.114 1.00 89.88 89 VAL A O 1
ATOM 700 N N . ALA A 1 90 ? 7.551 -4.326 -7.890 1.00 92.44 90 ALA A N 1
ATOM 701 C CA . ALA A 1 90 ? 6.173 -3.854 -7.757 1.00 92.44 90 ALA A CA 1
ATOM 702 C C . ALA A 1 90 ? 5.978 -2.960 -6.528 1.00 92.44 90 ALA A C 1
ATOM 704 O O . ALA A 1 90 ? 5.323 -1.930 -6.635 1.00 92.44 90 ALA A O 1
ATOM 705 N N . VAL A 1 91 ? 6.591 -3.278 -5.382 1.00 92.31 91 VAL A N 1
ATOM 706 C CA . VAL A 1 91 ? 6.536 -2.397 -4.201 1.00 92.31 91 VAL A CA 1
ATOM 707 C C . VAL A 1 91 ? 7.238 -1.060 -4.471 1.00 92.31 91 VAL A C 1
ATOM 709 O O . VAL A 1 91 ? 6.722 -0.012 -4.085 1.00 92.31 91 VAL A O 1
ATOM 712 N N . THR A 1 92 ? 8.380 -1.052 -5.171 1.00 91.12 92 THR A N 1
ATOM 713 C CA . THR A 1 92 ? 9.046 0.204 -5.564 1.00 91.12 92 THR A CA 1
ATOM 714 C C . THR A 1 92 ? 8.188 1.041 -6.518 1.00 91.12 92 THR A C 1
ATOM 716 O O . THR A 1 92 ? 8.065 2.248 -6.313 1.00 91.12 92 THR A O 1
ATOM 719 N N . LEU A 1 93 ? 7.555 0.420 -7.519 1.00 92.38 93 LEU A N 1
ATOM 720 C CA . LEU A 1 93 ? 6.637 1.109 -8.433 1.00 92.38 93 LEU A CA 1
ATOM 721 C C . LEU A 1 93 ? 5.405 1.640 -7.699 1.00 92.38 93 LEU A C 1
ATOM 723 O O . LEU A 1 93 ? 5.034 2.793 -7.895 1.00 92.38 93 LEU A O 1
ATOM 727 N N . LEU A 1 94 ? 4.819 0.849 -6.799 1.00 94.94 94 LEU A N 1
ATOM 728 C CA . LEU A 1 94 ? 3.716 1.273 -5.941 1.00 94.94 94 LEU A CA 1
ATOM 729 C C . LEU A 1 94 ? 4.094 2.505 -5.109 1.00 94.94 94 LEU A C 1
ATOM 731 O O . LEU A 1 94 ? 3.323 3.459 -5.044 1.00 94.94 94 LEU A O 1
ATOM 735 N N . ALA A 1 95 ? 5.287 2.520 -4.513 1.00 92.88 95 ALA A N 1
ATOM 736 C CA . ALA A 1 95 ? 5.785 3.671 -3.767 1.00 92.88 95 ALA A CA 1
ATOM 737 C C . ALA A 1 95 ? 5.917 4.925 -4.658 1.00 92.88 95 ALA A C 1
ATOM 739 O O . ALA A 1 95 ? 5.462 6.000 -4.266 1.00 92.88 95 ALA A O 1
ATOM 740 N N . GLN A 1 96 ? 6.445 4.793 -5.883 1.00 92.44 96 GLN A N 1
ATOM 741 C CA . GLN A 1 96 ? 6.484 5.895 -6.859 1.00 92.44 96 GLN A CA 1
ATOM 742 C C . GLN A 1 96 ? 5.073 6.385 -7.229 1.00 92.44 96 GLN A C 1
ATOM 744 O O . GLN A 1 96 ? 4.824 7.591 -7.230 1.00 92.44 96 GLN A O 1
ATOM 749 N N . CYS A 1 97 ? 4.130 5.467 -7.464 1.00 93.56 97 CYS A N 1
ATOM 750 C CA . CYS A 1 97 ? 2.730 5.794 -7.744 1.00 93.56 97 CYS A CA 1
ATOM 751 C C . CYS A 1 97 ? 2.097 6.581 -6.589 1.00 93.56 97 CYS A C 1
ATOM 753 O O . CYS A 1 97 ? 1.464 7.609 -6.814 1.00 93.56 97 CYS A O 1
ATOM 755 N N . ILE A 1 98 ? 2.316 6.147 -5.344 1.00 93.88 98 ILE A N 1
ATOM 756 C CA . ILE A 1 98 ? 1.829 6.840 -4.144 1.00 93.88 98 ILE A CA 1
ATOM 757 C C . ILE A 1 98 ? 2.442 8.243 -4.035 1.00 93.88 98 ILE A C 1
ATOM 759 O O . ILE A 1 98 ? 1.712 9.185 -3.736 1.00 93.88 98 ILE A O 1
ATOM 763 N N . ARG A 1 99 ? 3.738 8.422 -4.340 1.00 91.62 99 ARG A N 1
ATOM 764 C CA . ARG A 1 99 ? 4.366 9.760 -4.383 1.00 91.62 99 ARG A CA 1
ATOM 765 C C . ARG A 1 99 ? 3.766 10.677 -5.444 1.00 91.62 99 ARG A C 1
ATOM 767 O O . ARG A 1 99 ? 3.792 11.891 -5.274 1.00 91.62 99 ARG A O 1
ATOM 774 N N . LEU A 1 100 ? 3.289 10.139 -6.563 1.00 90.94 100 LEU A N 1
ATOM 775 C CA . LEU A 1 100 ? 2.598 10.948 -7.567 1.00 90.94 100 LEU A CA 1
ATOM 776 C C . LEU A 1 100 ? 1.187 11.305 -7.111 1.00 90.94 100 LEU A C 1
ATOM 778 O O . LEU A 1 100 ? 0.802 12.467 -7.199 1.00 90.94 100 LEU A O 1
ATOM 782 N N . LEU A 1 101 ? 0.446 10.334 -6.574 1.00 91.62 101 LEU A N 1
ATOM 783 C CA . LEU A 1 101 ? -0.892 10.563 -6.029 1.00 91.62 101 LEU A CA 1
ATOM 784 C C . LEU A 1 101 ? -0.871 11.599 -4.896 1.00 91.62 101 LEU A C 1
ATOM 786 O O . LEU A 1 101 ? -1.751 12.452 -4.838 1.00 91.62 101 LEU A O 1
ATOM 790 N N . SER A 1 102 ? 0.156 11.589 -4.040 1.00 89.81 102 SER A N 1
ATOM 791 C CA . SER A 1 102 ? 0.295 12.572 -2.959 1.00 89.81 102 SER A CA 1
ATOM 792 C C . SER A 1 102 ? 0.545 13.996 -3.455 1.00 89.81 102 SER A C 1
ATOM 794 O O . SER A 1 102 ? 0.074 14.947 -2.839 1.00 89.81 102 SER A O 1
ATOM 796 N N . ARG A 1 103 ? 1.235 14.174 -4.588 1.00 86.50 103 ARG A N 1
ATOM 797 C CA . ARG A 1 103 ? 1.447 15.500 -5.203 1.00 86.50 103 ARG A CA 1
ATOM 798 C C . ARG A 1 103 ? 0.168 16.093 -5.784 1.00 86.50 103 ARG A C 1
ATOM 800 O O . ARG A 1 103 ? 0.060 17.309 -5.900 1.00 86.50 103 ARG A O 1
ATOM 807 N N . HIS A 1 104 ? -0.777 15.239 -6.156 1.00 76.75 104 HIS A N 1
ATOM 808 C CA . HIS A 1 104 ? -2.061 15.619 -6.731 1.00 76.75 104 HIS A CA 1
ATOM 809 C C . HIS A 1 104 ? -3.197 15.454 -5.724 1.00 76.75 104 HIS A C 1
ATOM 811 O O . HIS A 1 104 ? -4.312 15.134 -6.120 1.00 76.75 104 HIS A O 1
ATOM 817 N N . GLU A 1 105 ? -2.929 15.643 -4.427 1.00 67.06 105 GLU A N 1
ATOM 818 C CA . GLU A 1 105 ? -3.934 15.446 -3.388 1.00 67.06 105 GLU A CA 1
ATOM 819 C C . GLU A 1 105 ? -5.127 16.396 -3.587 1.00 67.06 105 GLU A C 1
ATOM 821 O O . GLU A 1 105 ? -5.119 17.566 -3.205 1.00 67.06 105 GLU A O 1
ATOM 826 N N . THR A 1 106 ? -6.175 15.876 -4.225 1.00 67.81 106 THR A N 1
ATOM 827 C CA . THR A 1 106 ? -7.452 16.560 -4.403 1.00 67.81 106 THR A CA 1
ATOM 828 C C . THR A 1 106 ? -8.426 16.156 -3.306 1.00 67.81 106 THR A C 1
ATOM 830 O O . THR A 1 106 ? -8.379 15.044 -2.786 1.00 67.81 106 THR A O 1
ATOM 833 N N . SER A 1 107 ? -9.391 17.022 -2.989 1.00 65.50 107 SER A N 1
ATOM 834 C CA . SER A 1 107 ? -10.452 16.703 -2.020 1.00 65.50 107 SER A CA 1
ATOM 835 C C . SER A 1 107 ? -11.385 15.568 -2.470 1.00 65.50 107 SER A C 1
ATOM 837 O O . SER A 1 107 ? -12.194 15.094 -1.673 1.00 65.50 107 SER A O 1
ATOM 839 N N . ARG A 1 108 ? -11.315 15.142 -3.738 1.00 73.50 108 ARG A N 1
ATOM 840 C CA . ARG A 1 108 ? -12.087 14.015 -4.272 1.00 73.50 108 ARG A CA 1
ATOM 841 C C . ARG A 1 108 ? -11.213 12.758 -4.341 1.00 73.50 108 ARG A C 1
ATOM 843 O O . ARG A 1 108 ? -10.047 12.884 -4.705 1.00 73.50 108 ARG A O 1
ATOM 850 N N . PRO A 1 109 ? -11.762 11.568 -4.034 1.00 73.75 109 PRO A N 1
ATOM 851 C CA . PRO A 1 109 ? -11.029 10.316 -4.189 1.00 73.75 109 PRO A CA 1
ATOM 852 C C . PRO A 1 109 ? -10.680 10.087 -5.662 1.00 73.75 109 PRO A C 1
ATOM 854 O O . PRO A 1 109 ? -11.581 10.041 -6.504 1.00 73.75 109 PRO A O 1
ATOM 857 N N . ASP A 1 110 ? -9.393 9.929 -5.966 1.00 84.69 110 ASP A N 1
ATOM 858 C CA . ASP A 1 110 ? -8.941 9.486 -7.285 1.00 84.69 110 ASP A CA 1
ATOM 859 C C . ASP A 1 110 ? -9.199 7.965 -7.408 1.00 84.69 110 ASP A C 1
ATOM 861 O O . ASP A 1 110 ? -8.849 7.214 -6.489 1.00 84.69 110 ASP A O 1
ATOM 865 N N . PRO A 1 111 ? -9.824 7.463 -8.495 1.00 86.94 111 PRO A N 1
ATOM 866 C CA . PRO A 1 111 ? -10.021 6.024 -8.705 1.00 86.94 111 PRO A CA 1
ATOM 867 C C . PRO A 1 111 ? -8.727 5.199 -8.583 1.00 86.94 111 PRO A C 1
ATOM 869 O O . PRO A 1 111 ? -8.772 4.044 -8.153 1.00 86.94 111 PRO A O 1
ATOM 872 N N . ARG A 1 112 ? -7.567 5.794 -8.874 1.00 91.75 112 ARG A N 1
ATOM 873 C CA . ARG A 1 112 ? -6.240 5.175 -8.749 1.00 91.75 112 ARG A CA 1
ATOM 874 C C . ARG A 1 112 ? -5.851 4.883 -7.304 1.00 91.75 112 ARG A C 1
ATOM 876 O O . ARG A 1 112 ? -5.108 3.937 -7.046 1.00 91.75 112 ARG A O 1
ATOM 883 N N . GLU A 1 113 ? -6.405 5.612 -6.332 1.00 93.81 113 GLU A N 1
ATOM 884 C CA . GLU A 1 113 ? -6.223 5.295 -4.911 1.00 93.81 113 GLU A CA 1
ATOM 885 C C . GLU A 1 113 ? -6.789 3.915 -4.568 1.00 93.81 113 GLU A C 1
ATOM 887 O O . GLU A 1 113 ? -6.242 3.212 -3.718 1.00 93.81 113 GLU A O 1
ATOM 892 N N . ALA A 1 114 ? -7.864 3.490 -5.241 1.00 92.75 114 ALA A N 1
ATOM 893 C CA . ALA A 1 114 ? -8.413 2.157 -5.037 1.00 92.75 114 ALA A CA 1
ATOM 894 C C . ALA A 1 114 ? -7.446 1.075 -5.537 1.00 92.75 114 ALA A C 1
ATOM 896 O O . ALA A 1 114 ? -7.276 0.069 -4.854 1.00 92.75 114 ALA A O 1
ATOM 897 N N . GLN A 1 115 ? -6.775 1.280 -6.675 1.00 95.44 115 GLN A N 1
ATOM 898 C CA . GLN A 1 115 ? -5.761 0.345 -7.180 1.00 95.44 115 GLN A CA 1
ATOM 899 C C . GLN A 1 115 ? -4.517 0.321 -6.284 1.00 95.44 115 GLN A C 1
ATOM 901 O O . GLN A 1 115 ? -4.033 -0.756 -5.939 1.00 95.44 115 GLN A O 1
ATOM 906 N N . ALA A 1 116 ? -4.045 1.483 -5.824 1.00 95.81 116 ALA A N 1
ATOM 907 C CA . ALA A 1 116 ? -2.959 1.559 -4.846 1.00 95.81 116 ALA A CA 1
ATOM 908 C C . ALA A 1 116 ? -3.328 0.835 -3.536 1.00 95.81 116 ALA A C 1
ATOM 910 O O . ALA A 1 116 ? -2.536 0.060 -3.002 1.00 95.81 116 ALA A O 1
ATOM 911 N N . GLY A 1 117 ? -4.563 1.011 -3.056 1.00 94.94 117 GLY A N 1
ATOM 912 C CA . GLY A 1 117 ? -5.101 0.289 -1.905 1.00 94.94 117 GLY A CA 1
ATOM 913 C C . GLY A 1 117 ? -5.171 -1.226 -2.125 1.00 94.94 117 GLY A C 1
ATOM 914 O O . GLY A 1 117 ? -4.843 -1.988 -1.218 1.00 94.94 117 GLY A O 1
ATOM 915 N N . GLN A 1 118 ? -5.540 -1.678 -3.326 1.00 95.81 118 GLN A N 1
ATOM 916 C CA . GLN A 1 118 ? -5.526 -3.099 -3.689 1.00 95.81 118 GLN A CA 1
ATOM 917 C C . GLN A 1 118 ? -4.109 -3.677 -3.715 1.00 95.8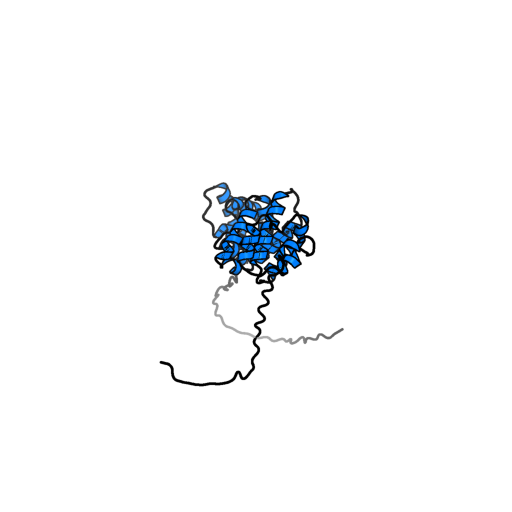1 118 GLN A C 1
ATOM 919 O O . GLN A 1 118 ? -3.916 -4.811 -3.278 1.00 95.81 118 GLN A O 1
ATOM 924 N N . ALA A 1 119 ? -3.128 -2.916 -4.204 1.00 96.19 119 ALA A N 1
ATOM 925 C CA . ALA A 1 119 ? -1.726 -3.321 -4.206 1.00 96.19 119 ALA A CA 1
ATOM 926 C C . ALA A 1 119 ? -1.188 -3.436 -2.771 1.00 96.19 119 ALA A C 1
ATOM 928 O O . ALA A 1 119 ? -0.551 -4.430 -2.439 1.00 96.19 119 ALA A O 1
ATOM 929 N N . LEU A 1 120 ? -1.521 -2.484 -1.891 1.00 95.06 120 LEU A N 1
ATOM 930 C CA . LEU A 1 120 ? -1.181 -2.553 -0.464 1.00 95.06 120 LEU A CA 1
ATOM 931 C C . LEU A 1 120 ? -1.874 -3.722 0.252 1.00 95.06 120 LEU A C 1
ATOM 933 O O . LEU A 1 120 ? -1.267 -4.362 1.104 1.00 95.06 120 LEU A O 1
ATOM 937 N N . ALA A 1 121 ? -3.125 -4.036 -0.093 1.00 93.88 121 ALA A N 1
ATOM 938 C CA . ALA A 1 121 ? -3.820 -5.199 0.459 1.00 93.88 121 ALA A CA 1
ATOM 939 C C . ALA A 1 121 ? -3.197 -6.524 -0.017 1.00 93.88 121 ALA A C 1
ATOM 941 O O . ALA A 1 121 ? -3.120 -7.473 0.759 1.00 93.88 121 ALA A O 1
ATOM 942 N N . ALA A 1 122 ? -2.722 -6.582 -1.267 1.00 93.94 122 ALA A N 1
ATOM 943 C CA . ALA A 1 122 ? -1.967 -7.722 -1.784 1.00 93.94 122 ALA A CA 1
ATOM 944 C C . ALA A 1 122 ? -0.597 -7.851 -1.100 1.00 93.94 122 ALA A C 1
ATOM 946 O O . ALA A 1 122 ? -0.224 -8.947 -0.706 1.00 93.94 122 ALA A O 1
ATOM 947 N N . LEU A 1 123 ? 0.101 -6.731 -0.876 1.00 92.44 123 LEU A N 1
ATOM 948 C CA . LEU A 1 123 ? 1.336 -6.685 -0.090 1.00 92.44 123 LEU A CA 1
ATOM 949 C C . LEU A 1 123 ? 1.120 -7.210 1.339 1.00 92.44 123 LEU A C 1
ATOM 951 O O . LEU A 1 123 ? 1.940 -7.965 1.844 1.00 92.44 123 LEU A O 1
ATOM 955 N N . ALA A 1 124 ? -0.005 -6.861 1.969 1.00 89.94 124 ALA A N 1
ATOM 956 C CA . ALA A 1 124 ? -0.374 -7.348 3.300 1.00 89.94 124 ALA A CA 1
ATOM 957 C C . ALA A 1 124 ? -0.560 -8.872 3.368 1.00 89.94 124 ALA A C 1
ATOM 959 O O . ALA A 1 124 ? -0.403 -9.469 4.428 1.00 89.94 124 ALA A O 1
ATOM 960 N N . ALA A 1 125 ? -0.948 -9.484 2.249 1.00 90.81 125 ALA A N 1
ATOM 961 C CA . ALA A 1 125 ? -1.147 -10.923 2.137 1.00 90.81 125 ALA A CA 1
ATOM 962 C C . ALA A 1 125 ? 0.161 -11.690 1.864 1.00 90.81 125 ALA A C 1
ATOM 964 O O . ALA A 1 125 ? 0.130 -12.916 1.797 1.00 90.81 125 ALA A O 1
ATOM 965 N N . ASP A 1 126 ? 1.291 -10.991 1.709 1.00 89.00 126 ASP A N 1
ATOM 966 C CA . ASP A 1 126 ? 2.613 -11.571 1.459 1.00 89.00 126 ASP A CA 1
ATOM 967 C C . ASP A 1 126 ? 3.634 -11.122 2.529 1.00 89.00 126 ASP A C 1
ATOM 969 O O . ASP A 1 126 ? 4.510 -10.289 2.265 1.00 89.00 126 ASP A O 1
ATOM 973 N N . PRO A 1 127 ? 3.525 -11.636 3.770 1.00 83.06 127 PRO A N 1
ATOM 974 C CA . PRO A 1 127 ? 4.411 -11.242 4.867 1.00 83.06 127 PRO A CA 1
ATOM 975 C C . PRO A 1 127 ? 5.873 -11.631 4.611 1.00 83.06 127 PRO A C 1
ATOM 977 O O . PRO A 1 127 ? 6.792 -10.924 5.043 1.00 83.06 127 PRO A O 1
ATOM 980 N N . GLU A 1 128 ? 6.103 -12.705 3.847 1.00 85.75 128 GLU A N 1
ATOM 981 C CA . GLU A 1 128 ? 7.438 -13.209 3.520 1.00 85.75 128 GLU A CA 1
ATOM 982 C C . GLU A 1 128 ? 8.271 -12.191 2.737 1.00 85.75 128 GLU A C 1
ATOM 984 O O . GLU A 1 128 ? 9.499 -12.170 2.859 1.00 85.75 128 GLU A O 1
ATOM 989 N N . LEU A 1 129 ? 7.618 -11.285 2.000 1.00 86.25 129 LEU A N 1
ATOM 990 C CA . LEU A 1 129 ? 8.287 -10.230 1.245 1.00 86.25 129 LEU A CA 1
ATOM 991 C C . LEU A 1 129 ? 9.062 -9.248 2.137 1.00 86.25 129 LEU A C 1
ATOM 993 O O . LEU A 1 129 ? 10.003 -8.605 1.669 1.00 86.25 129 LEU A O 1
ATOM 997 N N . SER A 1 130 ? 8.690 -9.132 3.415 1.00 81.62 130 SER A N 1
ATOM 998 C CA . SER A 1 130 ? 9.326 -8.230 4.383 1.00 81.62 130 SER A CA 1
ATOM 999 C C . SER A 1 130 ? 10.545 -8.823 5.099 1.00 81.62 130 SER A C 1
ATOM 1001 O O . SER A 1 130 ? 11.324 -8.083 5.705 1.00 81.62 130 SER A O 1
ATOM 1003 N N . HIS A 1 131 ? 10.735 -10.144 5.029 1.00 82.44 131 HIS A N 1
ATOM 1004 C CA . HIS A 1 131 ? 11.810 -10.843 5.737 1.00 82.44 131 HIS A CA 1
ATOM 1005 C C . HIS A 1 131 ? 13.225 -10.566 5.192 1.00 82.44 131 HIS A C 1
ATOM 1007 O O . HIS A 1 131 ? 14.152 -10.439 5.999 1.00 82.44 131 HIS A O 1
ATOM 1013 N N . PRO A 1 132 ? 13.455 -10.480 3.865 1.00 81.62 132 PRO A N 1
ATOM 1014 C CA . PRO A 1 132 ? 14.788 -10.239 3.327 1.00 81.62 132 PRO A CA 1
ATOM 1015 C C . PRO A 1 132 ? 15.349 -8.884 3.771 1.00 81.62 132 PRO A C 1
ATOM 1017 O O . PRO A 1 132 ? 14.663 -7.863 3.734 1.00 81.62 132 PRO A O 1
ATOM 1020 N N . VAL A 1 133 ? 16.637 -8.842 4.122 1.00 78.75 133 VAL A N 1
ATOM 1021 C CA . VAL A 1 133 ? 17.320 -7.602 4.542 1.00 78.75 133 VAL A CA 1
ATOM 1022 C C . VAL A 1 133 ? 17.237 -6.527 3.457 1.00 78.75 133 VAL A C 1
ATOM 1024 O O . VAL A 1 133 ? 17.097 -5.342 3.750 1.00 78.75 133 VAL A O 1
ATOM 1027 N N . GLU A 1 134 ? 17.273 -6.931 2.192 1.00 75.44 134 GLU A N 1
ATOM 1028 C CA . GLU A 1 134 ? 17.218 -6.036 1.040 1.00 75.44 134 GLU A CA 1
ATOM 1029 C C . GLU A 1 134 ? 15.839 -5.387 0.862 1.00 75.44 134 GLU A C 1
ATOM 1031 O O . GLU A 1 134 ? 15.747 -4.280 0.319 1.00 75.44 134 GLU A O 1
ATOM 1036 N N . ALA A 1 135 ? 14.779 -6.030 1.368 1.00 82.19 135 ALA A N 1
ATOM 1037 C CA . ALA A 1 135 ? 13.426 -5.490 1.339 1.00 82.19 135 ALA A CA 1
ATOM 1038 C C . ALA A 1 135 ? 13.306 -4.227 2.201 1.00 82.19 135 ALA A C 1
ATOM 1040 O O . ALA A 1 135 ? 12.542 -3.330 1.848 1.00 82.19 135 ALA A O 1
ATOM 1041 N N . ARG A 1 136 ? 14.122 -4.091 3.260 1.00 83.75 136 ARG A N 1
ATOM 1042 C CA . ARG A 1 136 ? 14.115 -2.925 4.164 1.00 83.75 136 ARG A CA 1
ATOM 1043 C C . ARG A 1 136 ? 14.152 -1.613 3.397 1.00 83.75 136 ARG A C 1
ATOM 1045 O O . ARG A 1 136 ? 13.291 -0.770 3.588 1.00 83.75 136 ARG A O 1
ATOM 1052 N N . SER A 1 137 ? 15.078 -1.478 2.447 1.00 82.44 137 SER A N 1
ATOM 1053 C CA . SER A 1 137 ? 15.225 -0.251 1.654 1.00 82.44 137 SER A CA 1
ATOM 1054 C C . SER A 1 137 ? 13.988 0.098 0.815 1.00 82.44 137 SER A C 1
ATOM 1056 O O . SER A 1 137 ? 13.717 1.279 0.585 1.00 82.44 137 SER A O 1
ATOM 1058 N N . VAL A 1 138 ? 13.239 -0.915 0.372 1.00 87.56 138 VAL A N 1
ATOM 1059 C CA . VAL A 1 138 ? 12.015 -0.772 -0.422 1.00 87.56 138 VAL A CA 1
ATOM 1060 C C . VAL A 1 138 ? 10.837 -0.404 0.480 1.00 87.56 138 VAL A C 1
ATOM 1062 O O . VAL A 1 138 ? 10.097 0.522 0.157 1.00 87.56 138 VAL A O 1
ATOM 1065 N N . PHE A 1 139 ? 10.702 -1.053 1.639 1.00 88.50 139 PHE A N 1
ATOM 1066 C CA . PHE A 1 139 ? 9.682 -0.719 2.637 1.00 88.50 139 PHE A CA 1
ATOM 1067 C C . PHE A 1 139 ? 9.911 0.663 3.262 1.00 88.50 139 PHE A C 1
ATOM 1069 O O . PHE A 1 139 ? 8.963 1.433 3.391 1.00 88.50 139 PHE A O 1
ATOM 1076 N N . THR A 1 140 ? 11.162 1.046 3.535 1.00 87.88 140 THR A N 1
ATOM 1077 C CA . THR A 1 140 ? 11.513 2.416 3.933 1.00 87.88 140 THR A CA 1
ATOM 1078 C C . THR A 1 140 ? 11.101 3.419 2.856 1.00 87.88 140 THR A C 1
ATOM 1080 O O . THR A 1 140 ? 10.508 4.444 3.170 1.00 87.88 140 THR A O 1
ATOM 1083 N N . TYR A 1 141 ? 11.358 3.124 1.578 1.00 88.44 141 TYR A N 1
ATOM 1084 C CA . TYR A 1 141 ? 10.952 4.011 0.487 1.00 88.44 141 TYR A CA 1
ATOM 1085 C C . TYR A 1 141 ? 9.427 4.133 0.365 1.00 88.44 141 TYR A C 1
ATOM 1087 O O . TYR A 1 141 ? 8.919 5.226 0.107 1.00 88.44 141 TYR A O 1
ATOM 1095 N N . LEU A 1 142 ? 8.691 3.039 0.578 1.00 91.25 142 LEU A N 1
ATOM 1096 C CA . LEU A 1 142 ? 7.230 3.046 0.640 1.00 91.25 142 LEU A CA 1
ATOM 1097 C C . LEU A 1 142 ? 6.722 3.900 1.813 1.00 91.25 142 LEU A C 1
ATOM 1099 O O . LEU A 1 142 ? 5.868 4.758 1.597 1.00 91.25 142 LEU A O 1
ATOM 1103 N N . ARG A 1 143 ? 7.310 3.758 3.008 1.00 91.19 143 ARG A N 1
ATOM 1104 C CA . ARG A 1 143 ? 7.020 4.612 4.171 1.00 91.19 143 ARG A CA 1
ATOM 1105 C C . ARG A 1 143 ? 7.250 6.090 3.860 1.00 91.19 143 ARG A C 1
ATOM 1107 O O . ARG A 1 143 ? 6.331 6.887 4.007 1.00 91.19 143 ARG A O 1
ATOM 1114 N N . GLU A 1 144 ? 8.428 6.442 3.344 1.00 90.88 144 GLU A N 1
ATOM 1115 C CA . GLU A 1 144 ? 8.775 7.813 2.924 1.00 90.88 144 GLU A CA 1
ATOM 1116 C C . GLU A 1 144 ? 7.812 8.365 1.852 1.00 90.88 144 GLU A C 1
ATOM 1118 O O . GLU A 1 144 ? 7.685 9.574 1.676 1.00 90.88 144 GLU A O 1
ATOM 1123 N N . SER A 1 145 ? 7.151 7.487 1.091 1.00 91.56 145 SER A N 1
ATOM 1124 C CA . SER A 1 145 ? 6.167 7.877 0.074 1.00 91.56 145 SER A CA 1
ATOM 1125 C C . SER A 1 145 ? 4.791 8.184 0.670 1.00 91.56 145 SER A C 1
ATOM 1127 O O . SER A 1 145 ? 4.067 9.016 0.125 1.00 91.56 145 SER A O 1
ATOM 1129 N N . LEU A 1 146 ? 4.438 7.529 1.780 1.00 92.06 146 LEU A N 1
ATOM 1130 C CA . LEU A 1 146 ? 3.179 7.696 2.515 1.00 92.06 146 LEU A CA 1
ATOM 1131 C C . LEU A 1 146 ? 3.242 8.803 3.577 1.00 92.06 146 LEU A C 1
ATOM 1133 O O . LEU A 1 146 ? 2.217 9.395 3.915 1.00 92.06 146 LEU A O 1
ATOM 1137 N N . GLU A 1 147 ? 4.427 9.073 4.121 1.00 91.06 147 GLU A N 1
ATOM 1138 C CA . GLU A 1 147 ? 4.661 10.066 5.171 1.00 91.06 147 GLU A CA 1
ATOM 1139 C C . GLU A 1 147 ? 4.135 11.479 4.838 1.00 91.06 147 GLU A C 1
ATOM 1141 O O . GLU A 1 147 ? 3.387 12.017 5.657 1.00 91.06 147 GLU A O 1
ATOM 1146 N N . PRO A 1 148 ? 4.411 12.074 3.656 1.00 91.00 148 PRO A N 1
ATOM 1147 C CA . PRO A 1 148 ? 4.046 13.466 3.386 1.00 91.00 148 PRO A CA 1
ATOM 1148 C C . PRO A 1 148 ? 2.550 13.703 3.114 1.00 91.00 148 PRO A C 1
ATOM 1150 O O . PRO A 1 148 ? 2.150 14.856 2.983 1.00 91.00 148 PRO A O 1
ATOM 1153 N N . ALA A 1 149 ? 1.720 12.657 3.008 1.00 90.62 149 ALA A N 1
ATOM 1154 C CA . ALA A 1 149 ? 0.300 12.780 2.656 1.00 90.62 149 ALA A CA 1
ATOM 1155 C C . ALA A 1 149 ? -0.606 11.989 3.615 1.00 90.62 149 ALA A C 1
ATOM 1157 O O . ALA A 1 149 ? -1.097 10.908 3.268 1.00 90.62 149 ALA A O 1
ATOM 1158 N N . PRO A 1 150 ? -0.865 12.512 4.830 1.00 92.19 150 PRO A N 1
ATOM 1159 C CA . PRO A 1 150 ? -1.636 11.803 5.850 1.00 92.19 150 PRO A CA 1
ATOM 1160 C C . PRO A 1 150 ? -3.078 11.518 5.414 1.00 92.19 150 PRO A C 1
ATOM 1162 O O . PRO A 1 150 ? -3.629 10.472 5.753 1.00 92.19 150 PRO A O 1
ATOM 1165 N N . ALA A 1 151 ? -3.710 12.402 4.636 1.00 91.62 151 ALA A N 1
ATOM 1166 C CA . ALA A 1 151 ? -5.077 12.178 4.179 1.00 91.62 151 ALA A CA 1
ATOM 1167 C C . ALA A 1 151 ? -5.151 11.058 3.121 1.00 91.62 151 ALA A C 1
ATOM 1169 O O . ALA A 1 151 ? -5.989 10.164 3.270 1.00 91.62 151 ALA A O 1
ATOM 1170 N N . LEU A 1 152 ? -4.259 11.032 2.123 1.00 92.88 152 LEU A N 1
ATOM 1171 C CA . LEU A 1 152 ? -4.104 9.893 1.206 1.00 92.88 152 LEU A CA 1
ATOM 1172 C C . LEU A 1 152 ? -3.787 8.600 1.964 1.00 92.88 152 LEU A C 1
ATOM 1174 O O . LEU A 1 152 ? -4.476 7.595 1.781 1.00 92.88 152 LEU A O 1
ATOM 1178 N N . ARG A 1 153 ? -2.799 8.629 2.864 1.00 93.88 153 ARG A N 1
ATOM 1179 C CA . ARG A 1 153 ? -2.414 7.477 3.688 1.00 93.88 153 ARG A CA 1
ATOM 1180 C C . ARG A 1 153 ? -3.609 6.897 4.441 1.00 93.88 153 ARG A C 1
ATOM 1182 O O . ARG A 1 153 ? -3.843 5.697 4.356 1.00 93.88 153 ARG A O 1
ATOM 1189 N N . ARG A 1 154 ? -4.428 7.731 5.092 1.00 93.56 154 ARG A N 1
ATOM 1190 C CA . ARG A 1 154 ? -5.662 7.303 5.780 1.00 93.56 154 ARG A CA 1
ATOM 1191 C C . ARG A 1 154 ? -6.675 6.660 4.830 1.00 93.56 154 ARG A C 1
ATOM 1193 O O . ARG A 1 154 ? -7.296 5.661 5.190 1.00 93.56 154 ARG A O 1
ATOM 1200 N N . ARG A 1 155 ? -6.848 7.185 3.610 1.00 93.31 155 ARG A N 1
ATOM 1201 C CA . ARG A 1 155 ? -7.745 6.585 2.601 1.00 93.31 155 ARG A CA 1
ATOM 1202 C C . ARG A 1 155 ? -7.247 5.208 2.154 1.00 93.31 155 ARG A C 1
ATOM 1204 O O . ARG A 1 155 ? -8.040 4.261 2.133 1.00 93.31 155 ARG A O 1
ATOM 1211 N N . LEU A 1 156 ? -5.947 5.080 1.886 1.00 94.69 156 LEU A N 1
ATOM 1212 C CA . LEU A 1 156 ? -5.293 3.819 1.521 1.00 94.69 156 LEU A CA 1
ATOM 1213 C C . LEU A 1 156 ? -5.360 2.792 2.660 1.00 94.69 156 LEU A C 1
ATOM 1215 O O . LEU A 1 156 ? -5.796 1.663 2.453 1.00 94.69 156 LEU A O 1
ATOM 1219 N N . ALA A 1 157 ? -5.028 3.198 3.881 1.00 93.94 157 ALA A N 1
ATOM 1220 C CA . ALA A 1 157 ? -5.143 2.382 5.084 1.00 93.94 157 ALA A CA 1
ATOM 1221 C C . ALA A 1 157 ? -6.585 1.902 5.305 1.00 93.94 157 ALA A C 1
ATOM 1223 O O . ALA A 1 157 ? -6.825 0.719 5.537 1.00 93.94 157 ALA A O 1
ATOM 1224 N N . GLY A 1 158 ? -7.574 2.779 5.117 1.00 93.75 158 GLY A N 1
ATOM 1225 C CA . GLY A 1 158 ? -8.987 2.408 5.185 1.00 93.75 158 GLY A CA 1
ATOM 1226 C C . GLY A 1 158 ? -9.388 1.401 4.106 1.00 93.75 158 GLY A C 1
ATOM 1227 O O . GLY A 1 158 ? -10.228 0.534 4.353 1.00 93.75 158 GLY A O 1
ATOM 1228 N N . HIS A 1 159 ? -8.786 1.482 2.917 1.00 94.06 159 HIS A N 1
ATOM 1229 C CA . HIS A 1 159 ? -8.959 0.469 1.880 1.00 94.06 159 HIS A CA 1
ATOM 1230 C C . HIS A 1 159 ? -8.386 -0.879 2.329 1.00 94.06 159 HIS A C 1
ATOM 1232 O O . HIS A 1 159 ? -9.096 -1.880 2.242 1.00 94.06 159 HIS A O 1
ATOM 1238 N N . VAL A 1 160 ? -7.161 -0.906 2.858 1.00 94.25 160 VAL A N 1
ATOM 1239 C CA . VAL A 1 160 ? -6.521 -2.128 3.371 1.00 94.25 160 VAL A CA 1
ATOM 1240 C C . VAL A 1 160 ? -7.358 -2.758 4.484 1.00 94.25 160 VAL A C 1
ATOM 1242 O O . VAL A 1 160 ? -7.684 -3.935 4.395 1.00 94.25 160 VAL A O 1
ATOM 1245 N N . LEU A 1 161 ? -7.838 -1.983 5.461 1.00 93.62 161 LEU A N 1
ATOM 1246 C CA . LEU A 1 161 ? -8.696 -2.502 6.537 1.00 93.62 161 LEU A CA 1
ATOM 1247 C C . LEU A 1 161 ? -9.981 -3.174 6.021 1.00 93.62 161 LEU A C 1
ATOM 1249 O O . LEU A 1 161 ? -10.445 -4.156 6.594 1.00 93.62 161 LEU A O 1
ATOM 1253 N N . ARG A 1 162 ? -10.579 -2.674 4.932 1.00 93.31 162 ARG A N 1
ATOM 1254 C CA . ARG A 1 162 ? -11.794 -3.273 4.345 1.00 93.31 162 ARG A CA 1
ATOM 1255 C C . ARG A 1 162 ? -11.516 -4.564 3.565 1.00 93.31 162 ARG A C 1
ATOM 1257 O O . ARG A 1 162 ? -12.386 -5.441 3.490 1.00 93.31 162 ARG A O 1
ATOM 1264 N N . HIS A 1 163 ? -10.327 -4.686 2.981 1.00 93.44 163 HIS A N 1
ATOM 1265 C CA . HIS A 1 163 ? -10.010 -5.748 2.022 1.00 93.44 163 HIS A CA 1
ATOM 1266 C C . HIS A 1 163 ? -9.029 -6.801 2.553 1.00 93.44 163 HIS A C 1
ATOM 1268 O O . HIS A 1 163 ? -8.961 -7.878 1.969 1.00 93.44 163 HIS A O 1
ATOM 1274 N N . SER A 1 164 ? -8.375 -6.556 3.685 1.00 91.06 164 SER A N 1
ATOM 1275 C CA . SER A 1 164 ? -7.443 -7.485 4.331 1.00 91.06 164 SER A CA 1
ATOM 1276 C C . SER A 1 164 ? -8.073 -8.233 5.512 1.00 91.06 164 SER A C 1
ATOM 1278 O O . SER A 1 164 ? -9.139 -7.866 6.015 1.00 91.06 164 SER A O 1
ATOM 1280 N N . SER A 1 165 ? -7.427 -9.323 5.933 1.00 89.31 165 SER A N 1
ATOM 1281 C CA . SER A 1 165 ? -7.722 -10.005 7.196 1.00 89.31 165 SER A CA 1
ATOM 1282 C C . SER A 1 165 ? -7.020 -9.300 8.362 1.00 89.31 165 SER A C 1
ATOM 1284 O O . SER A 1 165 ? -6.120 -8.482 8.163 1.00 89.31 165 SER A O 1
ATOM 1286 N N . GLN A 1 166 ? -7.421 -9.636 9.588 1.00 89.69 166 GLN A N 1
ATOM 1287 C CA . GLN A 1 166 ? -6.736 -9.177 10.796 1.00 89.69 166 GLN A CA 1
ATOM 1288 C C . GLN A 1 166 ? -5.269 -9.609 10.824 1.00 89.69 166 GLN A C 1
ATOM 1290 O O . GLN A 1 166 ? -4.421 -8.793 11.170 1.00 89.69 166 GLN A O 1
ATOM 1295 N N . ASP A 1 167 ? -4.972 -10.842 10.411 1.00 88.56 167 ASP A N 1
ATOM 1296 C CA . ASP A 1 167 ? -3.604 -11.364 10.382 1.00 88.56 167 ASP A CA 1
ATOM 1297 C C . ASP A 1 167 ? -2.739 -10.590 9.383 1.00 88.56 167 ASP A C 1
ATOM 1299 O O . ASP A 1 167 ? -1.641 -10.174 9.716 1.00 88.56 167 ASP A O 1
ATOM 1303 N N . HIS A 1 168 ? -3.257 -10.265 8.196 1.00 88.62 168 HIS A N 1
ATOM 1304 C CA . HIS A 1 168 ? -2.504 -9.478 7.211 1.00 88.62 168 HIS A CA 1
ATOM 1305 C C . HIS A 1 168 ? -2.196 -8.055 7.705 1.00 88.62 168 HIS A C 1
ATOM 1307 O O . HIS A 1 168 ? -1.115 -7.521 7.467 1.00 88.62 168 HIS A O 1
ATOM 1313 N N . VAL A 1 169 ? -3.146 -7.416 8.398 1.00 87.69 169 VAL A N 1
ATOM 1314 C CA . VAL A 1 169 ? -2.919 -6.089 8.997 1.00 87.69 169 VAL A CA 1
ATOM 1315 C C . VAL A 1 169 ? -1.915 -6.180 10.142 1.00 87.69 169 VAL A C 1
ATOM 1317 O O . VAL A 1 169 ? -1.064 -5.305 10.272 1.00 87.69 169 VAL A O 1
ATOM 1320 N N . LEU A 1 170 ? -1.997 -7.240 10.948 1.00 85.94 170 LEU A N 1
ATOM 1321 C CA . LEU A 1 170 ? -1.036 -7.522 12.004 1.00 85.94 170 LEU A CA 1
ATOM 1322 C C . LEU A 1 170 ? 0.381 -7.621 11.437 1.00 85.94 170 LEU A C 1
ATOM 1324 O O . LEU A 1 170 ? 1.267 -6.936 11.937 1.00 85.94 170 LEU A O 1
ATOM 1328 N N . GLU A 1 171 ? 0.558 -8.422 10.385 1.00 83.81 171 GLU A N 1
ATOM 1329 C CA . GLU A 1 171 ? 1.852 -8.643 9.748 1.00 83.81 171 GLU A CA 1
ATOM 1330 C C . GLU A 1 171 ? 2.430 -7.343 9.193 1.00 83.81 171 GLU A C 1
ATOM 1332 O O . GLU A 1 171 ? 3.577 -7.022 9.486 1.00 83.81 171 GLU A O 1
ATOM 1337 N N . LEU A 1 172 ? 1.620 -6.525 8.504 1.00 81.31 172 LEU A N 1
ATOM 1338 C CA . LEU A 1 172 ? 2.036 -5.193 8.039 1.00 81.31 172 LEU A CA 1
ATOM 1339 C C . LEU A 1 172 ? 2.519 -4.268 9.163 1.00 81.31 172 LEU A C 1
ATOM 1341 O O . LEU A 1 172 ? 3.343 -3.392 8.918 1.00 81.31 172 LEU A O 1
ATOM 1345 N N . MET A 1 173 ? 1.970 -4.409 10.370 1.00 78.88 173 MET A N 1
ATOM 1346 C CA . MET A 1 173 ? 2.385 -3.615 11.527 1.00 78.88 173 MET A CA 1
ATOM 1347 C C . MET A 1 173 ? 3.618 -4.187 12.228 1.00 78.88 173 MET A C 1
ATOM 1349 O O . MET A 1 173 ? 4.309 -3.447 12.926 1.00 78.88 173 MET A O 1
ATOM 1353 N N . SER A 1 174 ? 3.854 -5.497 12.116 1.00 73.50 174 SER A N 1
ATOM 1354 C CA . SER A 1 174 ? 4.993 -6.185 12.728 1.00 73.50 174 SER A CA 1
ATOM 1355 C C . SER A 1 174 ? 6.178 -6.378 11.788 1.00 73.50 174 SER A C 1
ATOM 1357 O O . SER A 1 174 ? 7.192 -6.927 12.222 1.00 73.50 174 SER A O 1
ATOM 1359 N N . THR A 1 175 ? 6.093 -5.926 10.532 1.00 67.06 175 THR A N 1
ATOM 1360 C CA . THR A 1 175 ? 7.233 -5.948 9.613 1.00 67.06 175 THR A CA 1
ATOM 1361 C C . THR A 1 175 ? 8.422 -5.202 10.219 1.00 67.06 175 THR A C 1
ATOM 1363 O O . THR A 1 175 ? 8.272 -4.143 10.826 1.00 67.06 175 THR A O 1
ATOM 1366 N N . THR A 1 176 ? 9.626 -5.759 10.034 1.00 54.19 176 THR A N 1
ATOM 1367 C CA . THR A 1 176 ? 10.890 -5.244 10.608 1.00 54.19 176 THR A CA 1
ATOM 1368 C C . THR A 1 176 ? 11.107 -3.748 10.349 1.00 54.19 176 THR A C 1
ATOM 1370 O O . THR A 1 176 ? 11.714 -3.057 11.160 1.00 54.19 176 THR A O 1
ATOM 1373 N N . GLU A 1 177 ? 10.592 -3.249 9.226 1.00 61.50 177 GLU A N 1
ATOM 1374 C CA . GLU A 1 177 ? 10.372 -1.828 8.982 1.00 61.50 177 GLU A CA 1
ATOM 1375 C C . GLU A 1 177 ? 8.865 -1.617 8.841 1.00 61.50 177 GLU A C 1
ATOM 1377 O O . GLU A 1 177 ? 8.251 -2.208 7.948 1.00 61.50 177 GLU A O 1
ATOM 1382 N N . ASP A 1 178 ? 8.268 -0.800 9.712 1.00 69.44 178 ASP A N 1
ATOM 1383 C CA . ASP A 1 178 ? 6.866 -0.396 9.580 1.00 69.44 178 ASP A CA 1
ATOM 1384 C C . ASP A 1 178 ? 6.674 0.216 8.185 1.00 69.44 178 ASP A C 1
ATOM 1386 O O . ASP A 1 178 ? 7.379 1.157 7.802 1.00 69.44 178 ASP A O 1
ATOM 1390 N N . VAL A 1 179 ? 5.718 -0.327 7.427 1.00 73.62 179 VAL A N 1
ATOM 1391 C CA . VAL A 1 179 ? 5.320 0.174 6.102 1.00 73.62 179 VAL A CA 1
ATOM 1392 C C . VAL A 1 179 ? 4.876 1.642 6.173 1.00 73.62 179 VAL A C 1
ATOM 1394 O O . VAL A 1 179 ? 4.832 2.337 5.160 1.00 73.62 179 VAL A O 1
ATOM 1397 N N . GLY A 1 180 ? 4.558 2.133 7.374 1.00 82.12 180 GLY A N 1
ATOM 1398 C CA . GLY A 1 180 ? 4.129 3.498 7.632 1.00 82.12 180 GLY A CA 1
ATOM 1399 C C . GLY A 1 180 ? 2.676 3.723 7.256 1.00 82.12 180 GLY A C 1
ATOM 1400 O O . GLY A 1 180 ? 2.268 4.864 7.085 1.00 82.12 180 GLY A O 1
ATOM 1401 N N . LEU A 1 181 ? 1.894 2.652 7.084 1.00 89.06 181 LEU A N 1
ATOM 1402 C CA . LEU A 1 181 ? 0.489 2.744 6.690 1.00 89.06 181 LEU A CA 1
ATOM 1403 C C . LEU A 1 181 ? -0.418 3.119 7.868 1.00 89.06 181 LEU A C 1
ATOM 1405 O O . LEU A 1 181 ? -1.439 3.778 7.678 1.00 89.06 181 LEU A O 1
ATOM 1409 N N . PHE A 1 182 ? -0.037 2.723 9.082 1.00 89.44 182 PHE A N 1
ATOM 1410 C CA . PHE A 1 182 ? -0.812 2.957 10.297 1.00 89.44 182 PHE A CA 1
ATOM 1411 C C . PHE A 1 182 ? 0.019 3.649 11.379 1.00 89.44 182 PHE A C 1
ATOM 1413 O O . PHE A 1 182 ? 0.147 3.102 12.467 1.00 89.44 182 PHE A O 1
ATOM 1420 N N . PRO A 1 183 ? 0.619 4.819 11.147 1.00 88.31 183 PRO A N 1
ATOM 1421 C CA . PRO A 1 183 ? 1.535 5.401 12.120 1.00 88.31 183 PRO A CA 1
ATOM 1422 C C . PRO A 1 183 ? 0.791 5.882 13.385 1.00 88.31 183 PRO A C 1
ATOM 1424 O O . PRO A 1 183 ? -0.444 5.857 13.457 1.00 88.31 183 PRO A O 1
ATOM 1427 N N . GLY A 1 184 ? 1.533 6.206 14.447 1.00 83.69 184 GLY A N 1
ATOM 1428 C CA . GLY A 1 184 ? 0.969 6.533 15.766 1.00 83.69 184 GLY A CA 1
ATOM 1429 C C . GLY A 1 184 ? 0.010 7.723 15.738 1.00 83.69 184 GLY A C 1
ATOM 1430 O O . GLY A 1 184 ? -1.049 7.682 16.362 1.00 83.69 184 GLY A O 1
ATOM 1431 N N . GLU A 1 185 ? 0.337 8.742 14.949 1.00 87.06 185 GLU A N 1
ATOM 1432 C CA . GLU A 1 185 ? -0.430 9.980 14.813 1.00 87.06 185 GLU A CA 1
ATOM 1433 C C . GLU A 1 185 ? -1.815 9.791 14.178 1.00 87.06 185 GLU A C 1
ATOM 1435 O O . GLU A 1 185 ? -2.700 10.625 14.358 1.00 87.06 185 GLU A O 1
ATOM 1440 N N . ASP A 1 186 ? -2.042 8.683 13.466 1.00 90.25 186 ASP A N 1
ATOM 1441 C CA . ASP A 1 186 ? -3.336 8.387 12.847 1.00 90.25 186 ASP A CA 1
ATOM 1442 C C . ASP A 1 186 ? -4.268 7.588 13.772 1.00 90.25 186 ASP A C 1
ATOM 1444 O O . ASP A 1 186 ? -5.422 7.339 13.420 1.00 90.25 186 ASP A O 1
ATOM 1448 N N . LEU A 1 187 ? -3.819 7.196 14.971 1.00 88.25 187 LEU A N 1
ATOM 1449 C CA . LEU A 1 187 ? -4.637 6.409 15.901 1.00 88.25 187 LEU A CA 1
ATOM 1450 C C . LEU A 1 187 ? -5.903 7.137 16.348 1.00 88.25 187 LEU A C 1
ATOM 1452 O O . LEU A 1 187 ? -6.952 6.500 16.429 1.00 88.25 187 LEU A O 1
ATOM 1456 N N . LEU A 1 188 ? -5.821 8.448 16.602 1.00 89.38 188 LEU A N 1
ATOM 1457 C CA . LEU A 1 188 ? -6.991 9.244 16.987 1.00 89.38 188 LEU A CA 1
ATOM 1458 C C . LEU A 1 188 ? -8.033 9.217 15.870 1.00 89.38 188 LEU A C 1
ATOM 1460 O O . LEU A 1 188 ? -9.188 8.876 16.106 1.00 89.38 188 LEU A O 1
ATOM 1464 N N . TYR A 1 189 ? -7.585 9.452 14.634 1.00 91.31 189 TYR A N 1
ATOM 1465 C CA . TYR A 1 189 ? -8.431 9.389 13.447 1.00 91.31 189 TYR A CA 1
ATOM 1466 C C . TYR A 1 189 ? -9.145 8.033 13.316 1.00 91.31 189 TYR A C 1
ATOM 1468 O O . TYR A 1 189 ? -10.345 7.980 13.036 1.00 91.31 189 TYR A O 1
ATOM 1476 N N . TRP A 1 190 ? -8.432 6.924 13.539 1.00 91.69 190 TRP A N 1
ATOM 1477 C CA . TRP A 1 190 ? -9.028 5.585 13.486 1.00 91.69 190 TRP A CA 1
ATOM 1478 C C . TRP A 1 190 ? -9.996 5.312 14.637 1.00 91.69 190 TRP A C 1
ATOM 1480 O O . TRP A 1 190 ? -11.005 4.635 14.430 1.00 91.69 190 TRP A O 1
ATOM 1490 N N . ALA A 1 191 ? -9.707 5.822 15.833 1.00 89.81 191 ALA A N 1
ATOM 1491 C CA . ALA A 1 191 ? -10.548 5.638 17.008 1.00 89.81 191 ALA A CA 1
ATOM 1492 C C . ALA A 1 191 ? -11.864 6.419 16.882 1.00 89.81 191 ALA A C 1
ATOM 1494 O O . ALA A 1 191 ? -12.935 5.877 17.156 1.00 89.81 191 ALA A O 1
ATOM 1495 N N . GLU A 1 192 ? -11.802 7.658 16.389 1.00 90.62 192 GLU A N 1
ATOM 1496 C CA . GLU A 1 192 ? -12.977 8.497 16.134 1.00 90.62 192 GLU A CA 1
ATOM 1497 C C . GLU A 1 192 ? -13.897 7.888 15.074 1.00 90.62 192 GLU A C 1
ATOM 1499 O O . GLU A 1 192 ? -15.116 7.876 15.243 1.00 90.62 192 GLU A O 1
ATOM 1504 N N . ARG A 1 193 ? -13.320 7.321 14.008 1.00 90.31 193 ARG A N 1
ATOM 1505 C CA . ARG A 1 193 ? -14.079 6.681 12.922 1.00 90.31 193 ARG A CA 1
ATOM 1506 C C . ARG A 1 193 ? -14.481 5.241 13.192 1.00 90.31 193 ARG A C 1
ATOM 1508 O O . ARG A 1 193 ? -15.130 4.632 12.345 1.00 90.31 193 ARG A O 1
ATOM 1515 N N . TRP A 1 194 ? -14.136 4.684 14.352 1.00 88.56 194 TRP A N 1
ATOM 1516 C CA . TRP A 1 194 ? -14.457 3.299 14.69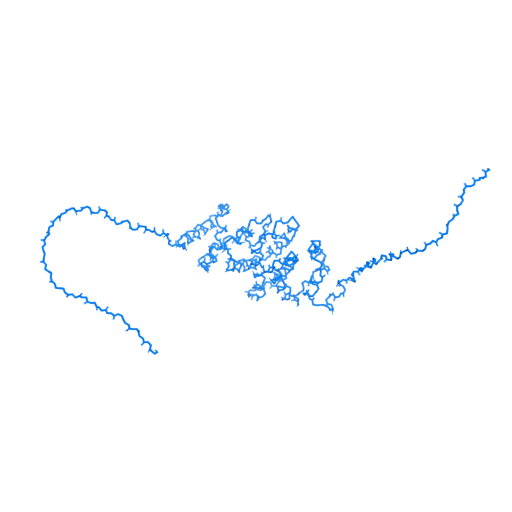1 1.00 88.56 194 TRP A CA 1
ATOM 1517 C C . TRP A 1 194 ? -15.934 2.927 14.480 1.00 88.56 194 TRP A C 1
ATOM 1519 O O . TRP A 1 194 ? -16.180 1.875 13.884 1.00 88.56 194 TRP A O 1
ATOM 1529 N N . PRO A 1 195 ? -16.923 3.756 14.880 1.00 87.88 195 PRO A N 1
ATOM 1530 C CA . PRO A 1 195 ? -18.339 3.436 14.688 1.00 87.88 195 PRO A CA 1
ATOM 1531 C C . PRO A 1 195 ? -18.754 3.342 13.214 1.00 87.88 195 PRO A C 1
ATOM 1533 O O . PRO A 1 195 ? -19.645 2.563 12.882 1.00 87.88 195 PRO A O 1
ATOM 1536 N N . ASP A 1 196 ? -18.084 4.096 12.340 1.00 89.62 196 ASP A N 1
ATOM 1537 C CA . ASP A 1 196 ? -18.393 4.185 10.909 1.00 89.62 196 ASP A CA 1
ATOM 1538 C C . ASP A 1 196 ? -17.746 3.049 10.101 1.00 89.62 196 ASP A C 1
ATOM 1540 O O . ASP A 1 196 ? -18.054 2.841 8.924 1.00 89.62 196 ASP A O 1
ATOM 1544 N N . LEU A 1 197 ? -16.824 2.297 10.712 1.00 87.75 197 LEU A N 1
ATOM 1545 C CA . LEU A 1 197 ? -16.155 1.184 10.057 1.00 87.75 197 LEU A CA 1
ATOM 1546 C C . LEU A 1 197 ? -17.071 -0.054 9.987 1.00 87.75 197 LEU A C 1
ATOM 1548 O O . LEU A 1 197 ? -17.619 -0.500 11.008 1.00 87.75 197 LEU A O 1
ATOM 1552 N N . PRO A 1 198 ? -17.168 -0.708 8.809 1.00 90.00 198 PRO A N 1
ATOM 1553 C CA . PRO A 1 198 ? -17.815 -2.010 8.685 1.00 90.00 198 PRO A CA 1
ATOM 1554 C C . PRO A 1 198 ? -17.232 -3.021 9.679 1.00 90.00 198 PRO A C 1
ATOM 1556 O O . PRO A 1 198 ? -16.038 -2.980 9.975 1.00 90.00 198 PRO A O 1
ATOM 1559 N N . GLN A 1 199 ? -18.039 -3.977 10.151 1.00 88.19 199 GLN A N 1
ATOM 1560 C CA . GLN A 1 199 ? -17.603 -4.954 11.163 1.00 88.19 199 GLN A CA 1
ATOM 1561 C C . GLN A 1 199 ? -16.307 -5.679 10.767 1.00 88.19 199 GLN A C 1
ATOM 1563 O O . GLN A 1 199 ? -15.392 -5.781 11.580 1.00 88.19 199 GLN A O 1
ATOM 1568 N N . LYS A 1 200 ? -16.184 -6.106 9.503 1.00 8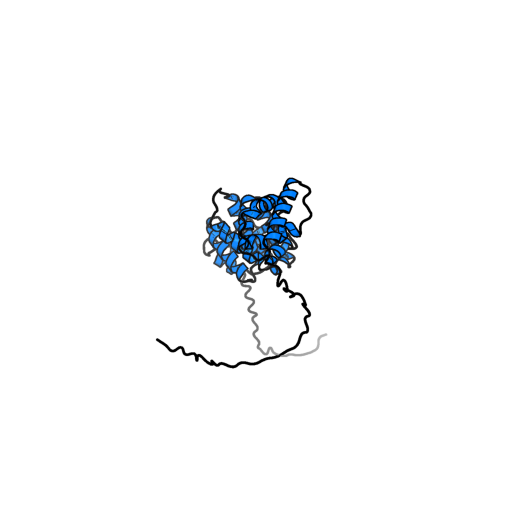9.31 200 LYS A N 1
ATOM 1569 C CA . LYS A 1 200 ? -14.954 -6.718 8.977 1.00 89.31 200 LYS A CA 1
ATOM 1570 C C . LYS A 1 200 ? -13.734 -5.800 9.137 1.00 89.31 200 LYS A C 1
ATOM 1572 O O . LYS A 1 200 ? -12.687 -6.256 9.580 1.00 89.31 200 LYS A O 1
ATOM 1577 N N . ALA A 1 201 ? -13.882 -4.514 8.820 1.00 89.56 201 ALA A N 1
ATOM 1578 C CA . ALA A 1 201 ? -12.800 -3.541 8.937 1.00 89.56 201 ALA A CA 1
ATOM 1579 C C . ALA A 1 201 ? -12.432 -3.262 10.399 1.00 89.56 201 ALA A C 1
ATOM 1581 O O . ALA A 1 201 ? -11.257 -3.105 10.701 1.00 89.56 201 ALA A O 1
ATOM 1582 N N . ARG A 1 202 ? -13.409 -3.272 11.317 1.00 90.19 202 ARG A N 1
ATOM 1583 C CA . ARG A 1 202 ? -13.146 -3.193 12.763 1.00 90.19 202 ARG A CA 1
ATOM 1584 C C . ARG A 1 202 ? -12.354 -4.394 13.278 1.00 90.19 202 ARG A C 1
ATOM 1586 O O . ARG A 1 202 ? -11.436 -4.213 14.067 1.00 90.19 202 ARG A O 1
ATOM 1593 N N . LEU A 1 203 ? -12.665 -5.607 12.818 1.00 88.31 203 LEU A N 1
ATOM 1594 C CA . LEU A 1 203 ? -11.872 -6.796 13.159 1.00 88.31 203 LEU A CA 1
ATOM 1595 C C . LEU A 1 203 ? -10.442 -6.675 12.619 1.00 88.31 203 LEU A C 1
ATOM 1597 O O . LEU A 1 203 ? -9.484 -6.839 13.369 1.00 88.31 203 LEU A O 1
ATOM 1601 N N . ALA A 1 204 ? -10.297 -6.289 11.348 1.00 87.38 204 ALA A N 1
ATOM 1602 C CA . ALA A 1 204 ? -8.989 -6.087 10.733 1.00 87.38 204 ALA A CA 1
ATOM 1603 C C . ALA A 1 204 ? -8.161 -4.996 11.436 1.00 87.38 204 ALA A C 1
ATOM 1605 O O . ALA A 1 204 ? -6.950 -5.123 11.560 1.00 87.38 204 ALA A O 1
ATOM 1606 N N . ALA A 1 205 ? -8.815 -3.946 11.935 1.00 86.88 205 ALA A N 1
ATOM 1607 C CA . ALA A 1 205 ? -8.191 -2.814 12.612 1.00 86.88 205 ALA A CA 1
ATOM 1608 C C . ALA A 1 205 ? -7.949 -3.036 14.115 1.00 86.88 205 ALA A C 1
ATOM 1610 O O . ALA A 1 205 ? -7.316 -2.204 14.762 1.00 86.88 205 ALA A O 1
ATOM 1611 N N . GLN A 1 206 ? -8.425 -4.141 14.699 1.00 86.06 206 GLN A N 1
ATOM 1612 C CA . GLN A 1 206 ? -8.236 -4.446 16.121 1.00 86.06 206 GLN A CA 1
ATOM 1613 C C . GLN A 1 206 ? -6.760 -4.371 16.583 1.00 86.06 206 GLN A C 1
ATOM 1615 O O . GLN A 1 206 ? -6.523 -3.831 17.672 1.00 86.06 206 GLN A O 1
ATOM 1620 N N . PRO A 1 207 ? -5.763 -4.847 15.804 1.00 86.75 207 PRO A N 1
ATOM 1621 C CA . PRO A 1 207 ? -4.348 -4.766 16.172 1.00 86.75 207 PRO A CA 1
ATOM 1622 C C . PRO A 1 207 ? -3.832 -3.345 16.428 1.00 86.75 207 PRO A C 1
ATOM 1624 O O . PRO A 1 207 ? -2.936 -3.175 17.256 1.00 86.75 207 PRO A O 1
ATOM 1627 N N . LEU A 1 208 ? -4.431 -2.328 15.791 1.00 85.19 208 LEU A N 1
ATOM 1628 C CA . LEU A 1 208 ? -4.053 -0.916 15.950 1.00 85.19 208 LEU A CA 1
ATOM 1629 C C . LEU A 1 208 ? -4.132 -0.452 17.406 1.00 85.19 208 LEU A C 1
ATOM 1631 O O . LEU A 1 208 ? -3.324 0.366 17.841 1.00 85.19 208 LEU A O 1
ATOM 1635 N N . PHE A 1 209 ? -5.087 -0.998 18.163 1.00 83.50 209 PHE A N 1
ATOM 1636 C CA . PHE A 1 209 ? -5.374 -0.583 19.534 1.00 83.50 209 PHE A CA 1
ATOM 1637 C C . PHE A 1 209 ? -4.960 -1.601 20.590 1.00 83.50 209 PHE A C 1
ATOM 1639 O O . PHE A 1 209 ? -4.804 -1.230 21.749 1.00 83.50 209 PHE A O 1
ATOM 1646 N N . SER A 1 210 ? -4.832 -2.881 20.234 1.00 80.25 210 SER A N 1
ATOM 1647 C CA . SER A 1 210 ? -4.528 -3.939 21.204 1.00 80.25 210 SER A CA 1
ATOM 1648 C C . SER A 1 210 ? -3.033 -4.148 21.436 1.00 80.25 210 SER A C 1
ATOM 1650 O O . SER A 1 210 ? -2.660 -4.627 22.505 1.00 80.25 210 SER A O 1
ATOM 1652 N N . ARG A 1 211 ? -2.180 -3.805 20.460 1.00 74.81 211 ARG A N 1
ATOM 1653 C CA . ARG A 1 211 ? -0.727 -4.048 20.524 1.00 74.81 211 ARG A CA 1
ATOM 1654 C C . ARG A 1 211 ? 0.122 -2.808 20.772 1.00 74.81 211 ARG A C 1
ATOM 1656 O O . ARG A 1 211 ? 1.335 -2.933 20.918 1.00 74.81 211 ARG A O 1
ATOM 1663 N N . ARG A 1 212 ? -0.483 -1.622 20.816 1.00 74.12 212 ARG A N 1
ATOM 1664 C CA . ARG A 1 212 ? 0.243 -0.377 21.073 1.00 74.12 212 ARG A CA 1
ATOM 1665 C C . ARG A 1 212 ? 0.281 -0.044 22.562 1.00 74.12 212 ARG A C 1
ATOM 1667 O O . ARG A 1 212 ? -0.668 -0.379 23.276 1.00 74.12 212 ARG A O 1
ATOM 1674 N N . PRO A 1 213 ? 1.352 0.623 23.032 1.00 73.00 213 PRO A N 1
ATOM 1675 C CA . PRO A 1 213 ? 1.365 1.222 24.358 1.00 73.00 213 PRO A CA 1
ATOM 1676 C C . PRO A 1 213 ? 0.135 2.110 24.549 1.00 73.00 213 PRO A C 1
ATOM 1678 O O . PRO A 1 213 ? -0.367 2.702 23.589 1.00 73.00 213 PRO A O 1
ATOM 1681 N N . ARG A 1 214 ? -0.359 2.199 25.789 1.00 72.94 214 ARG A N 1
ATOM 1682 C CA . ARG A 1 214 ? -1.462 3.115 26.085 1.00 72.94 214 ARG A CA 1
ATOM 1683 C C . ARG A 1 214 ? -1.027 4.550 25.762 1.00 72.94 214 ARG A C 1
ATOM 1685 O O . ARG A 1 214 ? 0.069 4.930 26.166 1.00 72.94 214 ARG A O 1
ATOM 1692 N N . PRO A 1 215 ? -1.864 5.318 25.051 1.00 76.31 215 PRO A N 1
ATOM 1693 C CA . PRO A 1 215 ? -1.562 6.705 24.729 1.00 76.31 215 PRO A CA 1
ATOM 1694 C C . PRO A 1 215 ? -1.510 7.558 26.003 1.00 76.31 215 PRO A C 1
ATOM 1696 O O . PRO A 1 215 ? -2.299 7.343 26.924 1.00 76.31 215 PRO A O 1
ATOM 1699 N N . GLU A 1 216 ? -0.582 8.515 26.037 1.00 78.88 216 GLU A N 1
ATOM 1700 C CA . GLU A 1 216 ? -0.464 9.504 27.121 1.00 78.88 216 GLU A CA 1
ATOM 1701 C C . GLU A 1 216 ? -1.494 10.635 26.981 1.00 78.88 216 GLU A C 1
ATOM 1703 O O . GLU A 1 216 ? -1.932 11.202 27.977 1.00 78.88 216 GLU A O 1
ATOM 1708 N N . ASP A 1 217 ? -1.910 10.933 25.747 1.00 83.56 217 ASP A N 1
ATOM 1709 C CA . ASP A 1 217 ? -2.964 11.901 25.447 1.00 83.56 217 ASP A CA 1
ATOM 1710 C C . ASP A 1 217 ? -4.333 11.372 25.908 1.00 83.56 217 ASP A C 1
ATOM 1712 O O . ASP A 1 217 ? -4.791 10.314 25.460 1.00 83.56 217 ASP A O 1
ATOM 1716 N N . GLU A 1 218 ? -4.991 12.122 26.796 1.00 86.00 218 GLU A N 1
ATOM 1717 C CA . GLU A 1 218 ? -6.298 11.772 27.359 1.00 86.00 218 GLU A CA 1
ATOM 1718 C C . GLU A 1 218 ? -7.397 11.680 26.287 1.00 86.00 218 GLU A C 1
ATOM 1720 O O . GLU A 1 218 ? -8.207 10.754 26.332 1.00 86.00 218 GLU A O 1
ATOM 1725 N N . LEU A 1 219 ? -7.396 12.544 25.263 1.00 86.12 219 LEU A N 1
ATOM 1726 C CA . LEU A 1 219 ? -8.401 12.486 24.189 1.00 86.12 219 LEU A CA 1
ATOM 1727 C C . LEU A 1 219 ? -8.259 11.207 23.358 1.00 86.12 219 LEU A C 1
ATOM 1729 O O . LEU A 1 219 ? -9.244 10.537 23.017 1.00 86.12 219 LEU A O 1
ATOM 1733 N N . LEU A 1 220 ? -7.014 10.843 23.048 1.00 84.31 220 LEU A N 1
ATOM 1734 C CA . LEU A 1 220 ? -6.707 9.604 22.349 1.00 84.31 220 LEU A CA 1
ATOM 1735 C C . LEU A 1 220 ? -7.056 8.391 23.216 1.00 84.31 220 LEU A C 1
ATOM 1737 O O . LEU A 1 220 ? -7.649 7.435 22.719 1.00 84.31 220 LEU A O 1
ATOM 1741 N N . LYS A 1 221 ? -6.756 8.435 24.513 1.00 85.44 221 LYS A N 1
ATOM 1742 C CA . LYS A 1 221 ? -7.083 7.373 25.470 1.00 85.44 221 LYS A CA 1
ATOM 1743 C C . LYS A 1 221 ? -8.584 7.113 25.553 1.00 85.44 221 LYS A C 1
ATOM 1745 O O . LYS A 1 221 ? -9.000 5.967 25.373 1.00 85.44 221 LYS A O 1
ATOM 1750 N N . GLU A 1 222 ? -9.400 8.149 25.736 1.00 87.00 222 GLU A N 1
ATOM 1751 C CA . GLU A 1 222 ? -10.862 8.027 25.767 1.00 87.00 222 GLU A CA 1
ATOM 1752 C C . GLU A 1 222 ? -11.419 7.444 24.460 1.00 87.00 222 GLU A C 1
ATOM 1754 O O . GLU A 1 222 ? -12.246 6.522 24.472 1.00 87.00 222 GLU A O 1
ATOM 1759 N N . SER A 1 223 ? -10.923 7.932 23.321 1.00 86.12 223 SER A N 1
ATOM 1760 C CA . SER A 1 223 ? -11.350 7.476 21.996 1.00 86.12 223 SER A CA 1
ATOM 1761 C C . SER A 1 223 ? -10.983 6.009 21.750 1.00 86.12 223 SER A C 1
ATOM 1763 O O . SER A 1 223 ? -11.813 5.225 21.280 1.00 86.12 223 SER A O 1
ATOM 1765 N N . VAL A 1 224 ? -9.766 5.602 22.124 1.00 84.44 224 VAL A N 1
ATOM 1766 C CA . VAL A 1 224 ? -9.290 4.216 22.014 1.00 84.44 224 VAL A CA 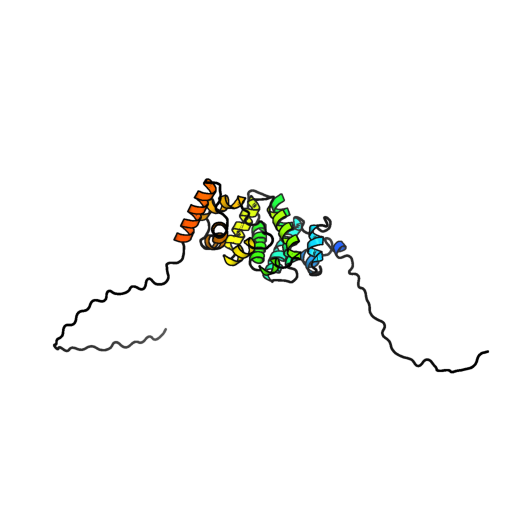1
ATOM 1767 C C . VAL A 1 224 ? -10.090 3.288 22.924 1.00 84.44 224 VAL A C 1
ATOM 1769 O O . VAL A 1 224 ? -10.507 2.213 22.489 1.00 84.44 224 VAL A O 1
ATOM 1772 N N . GLU A 1 225 ? -10.364 3.685 24.168 1.00 85.19 225 GLU A N 1
ATOM 1773 C CA . GLU A 1 225 ? -11.189 2.890 25.079 1.00 85.19 225 GLU A CA 1
ATOM 1774 C C . GLU A 1 225 ? -12.607 2.692 24.542 1.00 85.19 225 GLU A C 1
ATOM 1776 O O . GLU A 1 225 ? -13.146 1.579 24.584 1.00 85.19 225 GLU A O 1
ATOM 1781 N N . LYS A 1 226 ? -13.214 3.753 24.003 1.00 85.94 226 LYS A N 1
ATOM 1782 C CA . LYS A 1 226 ? -14.534 3.688 23.373 1.00 85.94 226 LYS A CA 1
ATOM 1783 C C . LYS A 1 226 ? -14.531 2.717 22.192 1.00 85.94 226 LYS A C 1
ATOM 1785 O O . LYS A 1 226 ? -15.404 1.845 22.130 1.00 85.94 226 LYS A O 1
ATOM 1790 N N . ALA A 1 227 ? -13.535 2.810 21.310 1.00 82.44 227 ALA A N 1
ATOM 1791 C CA . ALA A 1 227 ? -13.367 1.894 20.186 1.00 82.44 227 ALA A CA 1
ATOM 1792 C C . ALA A 1 227 ? -13.221 0.434 20.663 1.00 82.44 227 ALA A C 1
ATOM 1794 O O . ALA A 1 227 ? -13.949 -0.452 20.210 1.00 82.44 227 ALA A O 1
ATOM 1795 N N . GLN A 1 228 ? -12.367 0.177 21.659 1.00 81.56 228 GLN A N 1
ATOM 1796 C CA . GLN A 1 228 ? -12.146 -1.161 22.220 1.00 81.56 228 GLN A CA 1
ATOM 1797 C C . GLN A 1 228 ? -13.411 -1.776 22.840 1.00 81.56 228 GLN A C 1
ATOM 1799 O O . GLN A 1 228 ? -13.679 -2.966 22.637 1.00 81.56 228 GLN A O 1
ATOM 1804 N N . ARG A 1 229 ? -14.213 -0.992 23.577 1.00 83.56 229 ARG A N 1
ATOM 1805 C CA . ARG A 1 229 ? -15.492 -1.456 24.155 1.00 83.56 229 ARG A CA 1
ATOM 1806 C C . ARG A 1 229 ? -16.470 -1.881 23.059 1.00 83.56 229 ARG A C 1
ATOM 1808 O O . ARG A 1 229 ? -17.091 -2.936 23.163 1.00 83.56 229 ARG A O 1
ATOM 1815 N N . GLN A 1 230 ? -16.562 -1.108 21.980 1.00 78.50 230 GLN A N 1
ATOM 1816 C CA . GLN A 1 230 ? -17.438 -1.425 20.851 1.00 78.50 230 GLN A CA 1
ATOM 1817 C C . GLN A 1 230 ? -17.014 -2.704 20.121 1.00 78.50 230 GLN A C 1
ATOM 1819 O O . GLN A 1 230 ? -17.875 -3.477 19.702 1.00 78.50 230 GLN A O 1
ATOM 1824 N N . THR A 1 231 ? -15.712 -2.975 20.013 1.00 75.00 231 THR A N 1
ATOM 1825 C CA . THR A 1 231 ? -15.187 -4.228 19.439 1.00 75.00 231 THR A CA 1
ATOM 1826 C C . THR A 1 231 ? -15.559 -5.437 20.287 1.00 75.00 231 THR A C 1
ATOM 1828 O O . THR A 1 231 ? -16.043 -6.433 19.758 1.00 75.00 231 THR A O 1
ATOM 1831 N N . ARG A 1 232 ? -15.406 -5.342 21.615 1.00 73.38 232 ARG A N 1
ATOM 1832 C CA . ARG A 1 232 ? -15.793 -6.419 22.545 1.00 73.38 232 ARG A CA 1
ATOM 1833 C C . ARG A 1 232 ? -17.288 -6.724 22.481 1.00 73.38 232 ARG A C 1
ATOM 1835 O O . ARG A 1 232 ? -17.671 -7.886 22.507 1.00 73.38 232 ARG A O 1
ATOM 1842 N N . ASN A 1 233 ? -18.113 -5.694 22.311 1.00 68.69 233 ASN A N 1
ATOM 1843 C CA . ASN A 1 233 ? -19.565 -5.835 22.207 1.00 68.69 233 ASN A CA 1
ATOM 1844 C C . ASN A 1 233 ? -20.043 -6.335 20.829 1.00 68.69 233 ASN A C 1
ATOM 1846 O O . ASN A 1 233 ? -21.228 -6.607 20.670 1.00 68.69 233 ASN A O 1
ATOM 1850 N N . SER A 1 234 ? -19.153 -6.440 19.834 1.00 62.78 234 SER A N 1
ATOM 1851 C CA . SER A 1 234 ? -19.465 -6.934 18.481 1.00 62.78 234 SER A CA 1
ATOM 1852 C C . SER A 1 234 ? -18.765 -8.254 18.122 1.00 62.78 234 SER A C 1
ATOM 1854 O O . SER A 1 234 ? -18.785 -8.667 16.959 1.00 62.78 234 SER A O 1
ATOM 1856 N N . GLY A 1 235 ? -18.178 -8.931 19.118 1.00 52.69 235 GLY A N 1
ATOM 1857 C CA . GLY A 1 235 ? -17.687 -10.304 18.989 1.00 52.69 235 GLY A CA 1
ATOM 1858 C C . GLY A 1 235 ? -18.827 -11.318 18.802 1.00 52.69 235 GLY A C 1
ATOM 1859 O O . GLY A 1 235 ? -19.972 -11.023 19.155 1.00 52.69 235 GLY A O 1
ATOM 1860 N N . PRO A 1 236 ? -18.547 -12.506 18.233 1.00 51.69 236 PRO A N 1
ATOM 1861 C CA . PRO A 1 236 ? -19.549 -13.559 18.096 1.00 51.69 236 PRO A CA 1
ATOM 1862 C C . PRO A 1 236 ? -20.118 -13.938 19.475 1.00 51.69 236 PRO A C 1
ATOM 1864 O O . PRO A 1 236 ? -19.388 -13.867 20.470 1.00 51.69 236 PRO A O 1
ATOM 1867 N N . PRO A 1 237 ? -21.404 -14.338 19.560 1.00 42.84 237 PRO A N 1
ATOM 1868 C CA . PRO A 1 237 ? -21.968 -14.818 20.814 1.00 42.84 237 PRO A CA 1
ATOM 1869 C C . PRO A 1 237 ? -21.105 -15.972 21.351 1.00 42.84 237 PRO A C 1
ATOM 1871 O O . PRO A 1 237 ? -20.576 -16.754 20.553 1.00 42.84 237 PRO A O 1
ATOM 1874 N N . PRO A 1 238 ? -20.935 -16.086 22.680 1.00 41.47 238 PRO A N 1
ATOM 1875 C CA . PRO A 1 238 ? -20.130 -17.150 23.262 1.00 41.47 238 PRO A CA 1
ATOM 1876 C C . PRO A 1 238 ? -20.632 -18.514 22.760 1.00 41.47 238 PRO A C 1
ATOM 1878 O O . PRO A 1 238 ? -21.849 -18.735 22.717 1.00 41.47 238 PRO A O 1
ATOM 1881 N N . PRO A 1 239 ? -19.733 -19.433 22.363 1.00 44.03 239 PRO A N 1
ATOM 1882 C CA . PRO A 1 239 ? -20.137 -20.755 21.922 1.00 44.03 239 PRO A CA 1
ATOM 1883 C C . PRO A 1 239 ? -20.788 -21.479 23.098 1.00 44.03 239 PRO A C 1
ATOM 1885 O O . PRO A 1 239 ? -20.149 -21.719 24.117 1.00 44.03 239 PRO A O 1
ATOM 1888 N N . GLY A 1 240 ? -22.071 -21.805 22.945 1.00 43.56 240 GLY A N 1
ATOM 1889 C CA . GLY A 1 240 ? -22.773 -22.768 23.784 1.00 43.56 240 GLY A CA 1
ATOM 1890 C C . GLY A 1 240 ? -22.738 -22.452 25.276 1.00 43.56 240 GLY A C 1
ATOM 1891 O O . GLY A 1 240 ? -22.023 -23.097 26.040 1.00 43.56 240 GLY A O 1
ATOM 1892 N N . GLY A 1 241 ? -23.620 -21.556 25.721 1.00 37.53 241 GLY A N 1
ATOM 1893 C CA . GLY A 1 241 ? -24.173 -21.697 27.063 1.00 37.53 241 GLY A CA 1
ATOM 1894 C C . GLY A 1 241 ? -24.853 -23.062 27.140 1.00 37.53 241 GLY A C 1
ATOM 1895 O O . GLY A 1 241 ? -25.977 -23.219 26.670 1.00 37.53 241 GLY A O 1
ATOM 1896 N N . ILE A 1 242 ? -24.140 -24.065 27.658 1.00 43.72 242 ILE A N 1
ATOM 1897 C CA . ILE A 1 242 ? -24.700 -25.370 27.996 1.00 43.72 242 ILE A CA 1
ATOM 1898 C C . ILE A 1 242 ? -25.788 -25.085 29.026 1.00 43.72 242 ILE A C 1
ATOM 1900 O O . ILE A 1 242 ? -25.511 -24.832 30.200 1.00 43.72 242 ILE A O 1
ATOM 1904 N N . PHE A 1 243 ? -27.032 -25.069 28.555 1.00 42.44 243 PHE A N 1
ATOM 1905 C CA . PHE A 1 243 ? -28.217 -25.019 29.388 1.00 42.44 243 PHE A CA 1
ATOM 1906 C C . PHE A 1 243 ? -28.243 -26.331 30.169 1.00 42.44 243 PHE A C 1
ATOM 1908 O O . PHE A 1 243 ? -28.684 -27.367 29.680 1.00 42.44 243 PHE A O 1
ATOM 1915 N N . ARG A 1 244 ? -27.644 -26.309 31.358 1.00 44.78 244 ARG A N 1
ATOM 1916 C CA . ARG A 1 244 ? -27.651 -27.418 32.303 1.00 44.78 244 ARG A CA 1
ATOM 1917 C C . ARG A 1 244 ? -29.070 -27.461 32.881 1.00 44.78 244 ARG A C 1
ATOM 1919 O O . ARG A 1 244 ? -29.430 -26.524 33.595 1.00 44.78 244 ARG A O 1
ATOM 1926 N N . PRO A 1 245 ? -29.911 -28.460 32.558 1.00 40.41 245 PRO A N 1
ATOM 1927 C CA . PRO A 1 245 ? -31.227 -28.530 33.170 1.00 40.41 245 PRO A CA 1
ATOM 1928 C C . PRO A 1 245 ? -31.052 -28.787 34.676 1.00 40.41 245 PRO A C 1
ATOM 1930 O O . PRO A 1 245 ? -30.127 -29.510 35.068 1.00 40.41 245 PRO A O 1
ATOM 1933 N N . PRO A 1 246 ? -31.899 -28.201 35.537 1.00 38.19 246 PRO A N 1
ATOM 1934 C CA . PRO A 1 246 ? -31.845 -28.472 36.960 1.00 38.19 246 PRO A CA 1
ATOM 1935 C C . PRO A 1 246 ? -32.191 -29.942 37.203 1.00 38.19 246 PRO A C 1
ATOM 1937 O O . PRO A 1 246 ? -33.233 -30.445 36.784 1.00 38.19 246 PRO A O 1
ATOM 1940 N N . SER A 1 247 ? -31.284 -30.630 37.888 1.00 46.03 247 SER A N 1
ATOM 1941 C CA . SER A 1 247 ? -31.466 -31.967 38.434 1.00 46.03 247 SER A CA 1
ATOM 1942 C C . SER A 1 247 ? -32.573 -31.946 39.490 1.00 46.03 247 SER A C 1
ATOM 1944 O O . SER A 1 247 ? -32.318 -31.701 40.667 1.00 46.03 247 SER A O 1
ATOM 1946 N N . GLY A 1 248 ? -33.810 -32.172 39.049 1.00 37.88 248 GLY A N 1
ATOM 1947 C CA . GLY A 1 248 ? -34.966 -32.440 39.896 1.00 37.88 248 GLY A CA 1
ATOM 1948 C C . GLY A 1 248 ? -35.146 -33.942 40.076 1.00 37.88 248 GLY A C 1
ATOM 1949 O O . GLY A 1 248 ? -35.618 -34.634 39.180 1.00 37.88 248 GLY A O 1
ATOM 1950 N N . SER A 1 249 ? -34.737 -34.432 41.241 1.00 37.12 249 SER A N 1
ATOM 1951 C CA . SER A 1 249 ? -35.036 -35.767 41.751 1.00 37.12 249 SER A CA 1
ATOM 1952 C C . SER A 1 249 ? -36.507 -35.844 42.167 1.00 37.12 249 SER A C 1
ATOM 1954 O O . SER A 1 249 ? -36.902 -35.112 43.066 1.00 37.12 249 SER A O 1
ATOM 1956 N N . CYS A 1 250 ? -37.291 -36.744 41.567 1.00 36.12 250 CYS A N 1
ATOM 1957 C CA . CYS A 1 250 ? -38.514 -37.285 42.168 1.00 36.12 250 CYS A CA 1
ATOM 1958 C C . CYS A 1 250 ? -38.691 -38.749 41.738 1.00 36.12 250 CYS A C 1
ATOM 1960 O O . CYS A 1 250 ? -39.038 -39.051 40.598 1.00 36.12 250 CYS A O 1
ATOM 1962 N N . ALA A 1 251 ? -38.453 -39.654 42.685 1.00 37.31 251 ALA A N 1
ATOM 1963 C CA . ALA A 1 251 ? -38.966 -41.016 42.673 1.00 37.31 251 ALA A CA 1
ATOM 1964 C C . ALA A 1 251 ? -40.470 -41.009 43.010 1.00 37.31 251 ALA A C 1
ATOM 1966 O O . ALA A 1 251 ? -40.903 -40.199 43.828 1.00 37.31 251 ALA A O 1
ATOM 1967 N N . GLY A 1 252 ? -41.256 -41.928 42.437 1.00 33.88 252 GLY A N 1
ATOM 1968 C CA . GLY A 1 252 ? -42.657 -42.105 42.840 1.00 33.88 252 GLY A CA 1
ATOM 1969 C C . GLY A 1 252 ? -43.531 -42.921 41.888 1.00 33.88 252 GLY A C 1
ATOM 1970 O O . GLY A 1 252 ? -44.250 -42.369 41.069 1.00 33.88 252 GLY A O 1
ATOM 1971 N N . SER A 1 253 ? -43.461 -44.241 42.039 1.00 33.81 253 SER A N 1
ATOM 1972 C CA . SER A 1 253 ? -44.335 -45.304 41.522 1.00 33.81 253 SER A CA 1
ATOM 1973 C C . SER A 1 253 ? -45.843 -45.018 41.337 1.00 33.81 253 SER A C 1
ATOM 1975 O O . SER A 1 253 ? -46.495 -44.499 42.236 1.00 33.81 253 SER A O 1
ATOM 1977 N N . SER A 1 254 ? -46.392 -45.595 40.251 1.00 36.94 254 SER A N 1
ATOM 1978 C CA . SER A 1 254 ? -47.563 -46.513 40.199 1.00 36.94 254 SER A CA 1
ATOM 1979 C C . SER A 1 254 ? -48.729 -46.152 39.256 1.00 36.94 254 SER A C 1
ATOM 1981 O O . SER A 1 254 ? -49.592 -45.350 39.576 1.00 36.94 254 SER A O 1
ATOM 1983 N N . ARG A 1 255 ? -48.815 -46.948 38.174 1.00 34.72 255 ARG A N 1
ATOM 1984 C CA . ARG A 1 255 ? -49.954 -47.815 37.776 1.00 34.72 255 ARG A CA 1
ATOM 1985 C C . ARG A 1 255 ? -51.318 -47.163 37.442 1.00 34.72 255 ARG A C 1
ATOM 1987 O O . ARG A 1 255 ? -52.089 -46.861 38.337 1.00 34.72 255 ARG A O 1
ATOM 1994 N N . SER A 1 256 ? -51.716 -47.201 36.161 1.00 35.28 256 SER A N 1
ATOM 1995 C CA . SER A 1 256 ? -52.805 -48.071 35.638 1.00 35.28 256 SER A CA 1
ATOM 1996 C C . SER A 1 256 ? -53.378 -47.604 34.280 1.00 35.28 256 SER A C 1
ATOM 1998 O O . SER A 1 256 ? -53.867 -46.492 34.152 1.00 35.28 256 SER A O 1
ATOM 2000 N N . LYS A 1 257 ? -53.323 -48.529 33.308 1.00 39.25 257 LYS A N 1
ATOM 2001 C CA . LYS A 1 257 ? -54.250 -48.872 32.199 1.00 39.25 257 LYS A CA 1
ATOM 2002 C C . LYS A 1 257 ? -55.236 -47.828 31.629 1.00 39.25 257 LYS A C 1
ATOM 2004 O O . LYS A 1 257 ? -56.173 -47.437 32.312 1.00 39.25 257 LYS A O 1
ATOM 2009 N N . ASN A 1 258 ? -55.129 -47.591 30.314 1.00 38.69 258 ASN A N 1
ATOM 2010 C CA . ASN A 1 258 ? -56.125 -47.891 29.249 1.00 38.69 258 ASN A CA 1
ATOM 2011 C C . ASN A 1 258 ? -55.665 -47.194 27.947 1.00 38.69 258 ASN A C 1
ATOM 2013 O O . ASN A 1 258 ? -55.410 -45.998 27.955 1.00 38.69 258 ASN A O 1
ATOM 2017 N N . SER A 1 259 ? -55.202 -47.921 26.923 1.00 35.66 259 SER A N 1
ATOM 2018 C CA . SER A 1 259 ? -55.957 -48.512 25.794 1.00 35.66 259 SER A CA 1
ATOM 2019 C C . SER A 1 259 ? -56.613 -47.492 24.843 1.00 35.66 259 SER A C 1
ATOM 2021 O O . SER A 1 259 ? -57.464 -46.710 25.245 1.00 35.66 259 SER A O 1
ATOM 2023 N N . GLY A 1 260 ? -56.239 -47.566 23.555 1.00 35.94 260 GLY A N 1
ATOM 2024 C CA . GLY A 1 260 ? -56.849 -46.828 22.434 1.00 35.94 260 GLY A CA 1
ATOM 2025 C C . GLY A 1 260 ? -55.817 -46.032 21.622 1.00 35.94 260 GLY A C 1
ATOM 2026 O O . GLY A 1 260 ? -55.592 -44.865 21.892 1.00 35.94 260 GLY A O 1
ATOM 2027 N N . ALA A 1 261 ? -54.993 -46.686 20.801 1.00 36.97 261 ALA A N 1
ATOM 2028 C CA . ALA A 1 261 ? -55.234 -46.900 19.365 1.00 36.97 261 ALA A CA 1
ATOM 2029 C C . ALA A 1 261 ? -55.015 -45.640 18.499 1.00 36.97 261 ALA A C 1
ATOM 2031 O O . ALA A 1 261 ? -55.905 -44.807 18.403 1.00 36.97 261 ALA A O 1
ATOM 2032 N N . ALA A 1 262 ? -53.848 -45.551 17.842 1.00 36.56 262 ALA A N 1
ATOM 2033 C CA . ALA A 1 262 ? -53.675 -45.030 16.475 1.00 36.56 262 ALA A CA 1
ATOM 2034 C C . ALA A 1 262 ? -52.185 -45.032 16.070 1.00 36.56 262 ALA A C 1
ATOM 2036 O O . ALA A 1 262 ? -51.373 -44.278 16.598 1.00 36.56 262 ALA A O 1
ATOM 2037 N N . THR A 1 263 ? -51.841 -45.843 15.076 1.00 42.00 263 THR A N 1
ATOM 2038 C CA . THR A 1 263 ? -50.672 -45.698 14.192 1.00 42.00 263 THR A CA 1
ATOM 2039 C C . THR A 1 263 ? -51.122 -46.094 12.779 1.00 42.00 263 THR A C 1
ATOM 2041 O O . THR A 1 263 ? -52.111 -46.814 12.649 1.00 42.00 263 THR A O 1
ATOM 2044 N N . PRO A 1 264 ? -50.377 -45.762 11.713 1.00 49.56 264 PRO A N 1
ATOM 2045 C CA . PRO A 1 264 ? -49.590 -44.553 11.488 1.00 49.56 264 PRO A CA 1
ATOM 2046 C C . PRO A 1 264 ? -49.922 -43.892 10.132 1.00 49.56 264 PRO A C 1
ATOM 2048 O O . PRO A 1 264 ? -50.356 -44.533 9.179 1.00 49.56 264 PRO A O 1
ATOM 2051 N N . SER A 1 265 ? -49.642 -42.592 10.034 1.00 36.31 265 SER A N 1
ATOM 2052 C CA . SER A 1 265 ? -49.616 -41.850 8.771 1.00 36.31 265 SER A CA 1
ATOM 2053 C C . SER A 1 265 ? -48.330 -42.177 8.001 1.00 36.31 265 SER A C 1
ATOM 2055 O O . SER A 1 265 ? -47.224 -41.980 8.512 1.00 36.31 265 SER A O 1
ATOM 2057 N N . THR A 1 266 ? -48.472 -42.707 6.786 1.00 47.56 266 THR A N 1
ATOM 2058 C CA . THR A 1 266 ? -47.373 -42.999 5.857 1.00 47.56 266 THR A CA 1
ATOM 2059 C C . THR A 1 266 ? -47.196 -41.847 4.863 1.00 47.56 266 THR A C 1
ATOM 2061 O O . THR A 1 266 ? -48.141 -41.404 4.218 1.00 47.56 266 THR A O 1
ATOM 2064 N N . ARG A 1 267 ? -45.946 -41.385 4.743 1.00 42.84 267 ARG A N 1
ATOM 2065 C CA . ARG A 1 267 ? -45.402 -40.492 3.704 1.00 42.84 267 ARG A CA 1
ATOM 2066 C C . ARG A 1 267 ? -45.612 -41.021 2.276 1.00 42.84 267 ARG A C 1
ATOM 2068 O O . ARG A 1 267 ? -45.321 -42.185 2.037 1.00 42.84 267 ARG A O 1
ATOM 2075 N N . ALA A 1 268 ? -45.881 -40.109 1.337 1.00 41.91 268 ALA A N 1
ATOM 2076 C CA . ALA A 1 268 ? -45.271 -39.969 -0.008 1.00 41.91 268 ALA A CA 1
ATOM 2077 C C . ALA A 1 268 ? -45.983 -38.772 -0.688 1.00 41.91 268 ALA A C 1
ATOM 2079 O O . ALA A 1 268 ? -47.204 -38.752 -0.700 1.00 41.91 268 ALA A O 1
ATOM 2080 N N . LEU A 1 269 ? -45.388 -37.658 -1.140 1.00 44.16 269 LEU A N 1
ATOM 2081 C CA . LEU A 1 269 ? -44.233 -37.423 -2.021 1.00 44.16 269 LEU A CA 1
ATOM 2082 C C . LEU A 1 269 ? -44.245 -38.268 -3.305 1.00 44.16 269 LEU A C 1
ATOM 2084 O O . LEU A 1 269 ? -43.653 -39.342 -3.350 1.00 44.16 269 LEU A O 1
ATOM 2088 N N . SER A 1 270 ? -44.832 -37.718 -4.374 1.00 42.25 270 SER A N 1
ATOM 2089 C CA . SER A 1 270 ? -44.298 -37.832 -5.740 1.00 42.25 270 SER A CA 1
ATOM 2090 C C . SER A 1 270 ? -44.880 -36.775 -6.689 1.00 42.25 270 SER A C 1
ATOM 2092 O O . SER A 1 270 ? -46.066 -36.787 -6.982 1.00 42.25 270 SER A O 1
ATOM 2094 N N . ARG A 1 271 ? -43.971 -35.901 -7.143 1.00 42.25 271 ARG A N 1
ATOM 2095 C CA . ARG A 1 271 ? -43.744 -35.425 -8.522 1.00 42.25 271 ARG A CA 1
ATOM 2096 C C . ARG A 1 271 ? -44.939 -34.936 -9.359 1.00 42.25 271 ARG A C 1
ATOM 2098 O O . ARG A 1 271 ? -45.692 -35.751 -9.873 1.00 42.25 271 ARG A O 1
ATOM 2105 N N . CYS A 1 272 ? -44.930 -33.633 -9.647 1.00 48.53 272 CYS A N 1
ATOM 2106 C CA . CYS A 1 272 ? -44.674 -33.072 -10.982 1.00 48.53 272 CYS A CA 1
ATOM 2107 C C . CYS A 1 272 ? -43.839 -31.798 -10.814 1.00 48.53 272 CYS A C 1
ATOM 2109 O O . CYS A 1 272 ? -44.030 -31.124 -9.777 1.00 48.53 272 CYS A O 1
#

Sequence (272 aa):
MILQSHGGAPSGALTTGSVTARQQPAPLEHLWPRHLKLTEYVDLLPARRSLSYRLRLDPGMNLVAAEHLDDALDWSVKTLRQHHPKALVAVTLLAQCIRLLSRHETSRPDPREAQAGQALAALAADPELSHPVEARSVFTYLRESLEPAPALRRRLAGHVLRHSSQDHVLELMSTTEDVGLFPGEDLLYWAERWPDLPQKARLAAQPLFSRRPRPEDELLKESVEKAQRQTRNSGPPPPGGIFRPPSGSCAGSSRSKNSGAATPSTRALSRC

Secondary structure (DSSP, 8-state):
---------------------------GGGTTTTTS-HHHHHHHS---THHHHHHHH-GGG----GGGHHHHHHHHHHHHHTT-TTHHHHHHHHHHHHHHHHHT--SSPPHHHHHHHHHHHHHHT-GGGGSSTTHHHHHHHHHHHHTT-HHHHHHHHHHHHHHS-HHHHHHHHHSSS--SSS-GGGHHHHHHTGGGS-HHHHHHHTHHHHSSPPPSSHHHHHHHHHHHHHHHTTSPPPS-------------------------PPP-----

pLDDT: mean 73.91, std 20.66, range [32.59, 96.5]

Foldseek 3Di:
DDDDDDDDDDDDDDDDPPPPPPPPPDPLLVCPPPPDQLLRSLVPDDLDLVVLVCCLPPPSNLSDDVVNLVVLLVSLLVCLLVVHSNNLVSLSSLLSSLLVCQVVDDPDDDPSLLSSLSSVLSVLVCLVCLPDPSSQVSLVSLLVSLVVRVPSLQSSLLSNLVRHALNSLVSCCVRPDNSNSLDPVCLLVCLQCLVVRDLSSLRNCVCSLPVDDQDPDPSSNVSSVNSVVVNVVPDDDPPDPPPDDDPDDDDDDDDDDDDDDDDDDDDDDDDD

Radius of gyration: 33.27 Å; chains: 1; bounding box: 134×66×79 Å